Protein AF-A0A538P019-F1 (afdb_monomer)

Mean predicted aligned error: 5.12 Å

Nearest PDB structures (foldseek):
  8put-assembly1_A  TM=9.424E-01  e=1.009E-16  Saccharolobus islandicus
  6xxh-assembly1_A-2  TM=9.180E-01  e=9.898E-15  Homo sapiens
  6dft-assembly3_J  TM=9.065E-01  e=1.257E-13  Trypanosoma brucei
  6dft-assembly1_D  TM=8.894E-01  e=9.536E-14  Trypanosoma brucei
  8qzx-assembly1_A  TM=8.966E-01  e=3.098E-12  Trichomonas vaginalis

Structure (mmCIF, N/CA/C/O backbone):
data_AF-A0A538P019-F1
#
_entry.id   AF-A0A538P019-F1
#
loop_
_atom_site.group_PDB
_atom_site.id
_atom_site.type_symbol
_atom_site.label_atom_id
_atom_site.label_alt_id
_atom_site.label_comp_id
_atom_site.label_asym_id
_atom_site.label_entity_id
_atom_site.label_seq_id
_atom_site.pdbx_PDB_ins_code
_atom_site.Cartn_x
_atom_site.Cartn_y
_atom_site.Cartn_z
_atom_site.occupancy
_atom_site.B_iso_or_equiv
_atom_site.auth_seq_id
_atom_site.auth_comp_id
_atom_site.auth_asym_id
_atom_site.auth_atom_id
_atom_site.pdbx_PDB_model_num
ATOM 1 N N . MET A 1 1 ? 15.968 -35.437 -34.959 1.00 48.59 1 MET A N 1
ATOM 2 C CA . MET A 1 1 ? 15.783 -34.082 -34.392 1.00 48.59 1 MET A CA 1
ATOM 3 C C . MET A 1 1 ? 14.355 -33.642 -34.706 1.00 48.59 1 MET A C 1
ATOM 5 O O . MET A 1 1 ? 14.035 -33.508 -35.881 1.00 48.59 1 MET A O 1
ATOM 9 N N . LYS A 1 2 ? 13.457 -33.591 -33.709 1.00 44.16 2 LYS A N 1
ATOM 10 C CA . LYS A 1 2 ? 12.005 -33.403 -33.914 1.00 44.16 2 LYS A CA 1
ATOM 11 C C . LYS A 1 2 ? 11.714 -32.030 -34.549 1.00 44.16 2 LYS A C 1
ATOM 13 O O . LYS A 1 2 ? 11.625 -31.027 -33.852 1.00 44.16 2 LYS A O 1
ATOM 18 N N . ARG A 1 3 ? 11.574 -32.001 -35.879 1.00 49.88 3 ARG A N 1
ATOM 19 C CA . ARG A 1 3 ? 10.985 -30.895 -36.648 1.00 49.88 3 ARG A CA 1
ATOM 20 C C . ARG A 1 3 ? 9.479 -30.931 -36.390 1.00 49.88 3 ARG A C 1
ATOM 22 O O . ARG A 1 3 ? 8.795 -31.788 -36.931 1.00 49.88 3 ARG A O 1
ATOM 29 N N . GLY A 1 4 ? 8.989 -30.093 -35.486 1.00 56.06 4 GLY A N 1
ATOM 30 C CA . GLY A 1 4 ? 7.571 -30.095 -35.108 1.00 56.06 4 GLY A CA 1
ATOM 31 C C . GLY A 1 4 ? 7.217 -29.126 -33.987 1.00 56.06 4 GLY A C 1
ATOM 32 O O . GLY A 1 4 ? 6.060 -28.759 -33.842 1.00 56.06 4 GLY A O 1
ATOM 33 N N . VAL A 1 5 ? 8.206 -28.650 -33.231 1.00 57.41 5 VAL A N 1
ATOM 34 C CA . VAL A 1 5 ? 8.032 -27.499 -32.342 1.00 57.41 5 VAL A CA 1
ATOM 35 C C . VAL A 1 5 ? 8.495 -26.271 -33.117 1.00 57.41 5 VAL A C 1
ATOM 37 O O . VAL A 1 5 ? 9.601 -26.284 -33.655 1.00 57.41 5 VAL A O 1
ATOM 40 N N . GLY A 1 6 ? 7.653 -25.242 -33.232 1.00 74.12 6 GLY A N 1
ATOM 41 C CA . GLY A 1 6 ? 8.006 -23.968 -33.864 1.00 74.12 6 GLY A CA 1
ATOM 42 C C . GLY A 1 6 ? 9.105 -23.253 -33.078 1.00 74.12 6 GLY A C 1
ATOM 43 O O . GLY A 1 6 ? 8.820 -22.386 -32.256 1.00 74.12 6 GLY A O 1
ATOM 44 N N . LEU A 1 7 ? 10.357 -23.661 -33.289 1.00 81.00 7 LEU A N 1
ATOM 45 C CA . LEU A 1 7 ? 11.529 -23.076 -32.649 1.00 81.00 7 LEU A CA 1
ATOM 46 C C . LEU A 1 7 ? 11.677 -21.626 -33.116 1.00 81.00 7 LEU A C 1
ATOM 48 O O . LEU A 1 7 ? 11.716 -21.355 -34.316 1.00 81.00 7 LEU A O 1
ATOM 52 N N . ARG A 1 8 ? 11.758 -20.695 -32.162 1.00 83.56 8 ARG A N 1
ATOM 53 C CA . ARG A 1 8 ? 12.051 -19.285 -32.434 1.00 83.56 8 ARG A CA 1
ATOM 54 C C . ARG A 1 8 ? 13.537 -19.038 -32.222 1.00 83.56 8 ARG A C 1
ATOM 56 O O . ARG A 1 8 ? 14.087 -19.452 -31.204 1.00 83.56 8 ARG A O 1
ATOM 63 N N . ILE A 1 9 ? 14.167 -18.377 -33.187 1.00 92.06 9 ILE A N 1
ATOM 64 C CA . ILE A 1 9 ? 15.547 -17.914 -33.053 1.00 92.06 9 ILE A CA 1
ATOM 65 C C . ILE A 1 9 ? 15.589 -16.683 -32.146 1.00 92.06 9 ILE A C 1
ATOM 67 O O . ILE A 1 9 ? 14.683 -15.850 -32.194 1.00 92.06 9 ILE A O 1
ATOM 71 N N . VAL A 1 10 ? 16.638 -16.587 -31.335 1.00 93.19 10 VAL A N 1
ATOM 72 C CA . VAL A 1 10 ? 16.969 -15.368 -30.592 1.00 93.19 10 VAL A CA 1
ATOM 73 C C . VAL A 1 10 ? 17.402 -14.290 -31.582 1.00 93.19 10 VAL A C 1
ATOM 75 O O . VAL A 1 10 ? 18.103 -14.596 -32.550 1.00 93.19 10 VAL A O 1
ATOM 78 N N . LYS A 1 11 ? 16.975 -13.045 -31.353 1.00 91.75 11 LYS A N 1
ATOM 79 C CA . LYS A 1 11 ? 17.342 -11.890 -32.180 1.00 91.75 11 LYS A CA 1
ATOM 80 C C . LYS A 1 11 ? 18.029 -10.805 -31.356 1.00 91.75 11 LYS A C 1
ATOM 82 O O . LYS A 1 11 ? 17.571 -10.468 -30.268 1.00 91.75 11 LYS A O 1
ATOM 87 N N . ASP A 1 12 ? 19.077 -10.214 -31.915 1.00 90.19 12 ASP A N 1
ATOM 88 C CA . ASP A 1 12 ? 19.781 -9.098 -31.286 1.00 90.19 12 ASP A CA 1
ATOM 89 C C . ASP A 1 12 ? 18.907 -7.834 -31.245 1.00 90.19 12 ASP A C 1
ATOM 91 O O . ASP A 1 12 ? 18.177 -7.514 -32.189 1.00 90.19 12 ASP A O 1
ATOM 95 N N . ILE A 1 13 ? 18.994 -7.077 -30.146 1.00 87.19 13 ILE A N 1
ATOM 96 C CA . ILE A 1 13 ? 18.325 -5.777 -30.020 1.00 87.19 13 ILE A CA 1
ATOM 97 C C . ILE A 1 13 ? 19.272 -4.689 -30.528 1.00 87.19 13 ILE A C 1
ATOM 99 O O . ILE A 1 13 ? 20.287 -4.392 -29.902 1.00 87.19 13 ILE A O 1
ATOM 103 N N . HIS A 1 14 ? 18.911 -4.043 -31.635 1.00 82.88 14 HIS A N 1
ATOM 104 C CA . HIS A 1 14 ? 19.648 -2.891 -32.157 1.00 82.88 14 HIS A CA 1
ATOM 105 C C . HIS A 1 14 ? 19.047 -1.566 -31.674 1.00 82.88 14 HIS A C 1
ATOM 107 O O . HIS A 1 14 ? 17.820 -1.405 -31.609 1.00 82.88 14 HIS A O 1
ATOM 113 N N . ALA A 1 15 ? 19.921 -0.602 -31.369 1.00 72.44 15 ALA A N 1
ATOM 114 C CA . ALA A 1 15 ? 19.530 0.752 -30.998 1.00 72.44 15 ALA A CA 1
ATOM 115 C C . ALA A 1 15 ? 18.684 1.390 -32.111 1.00 72.44 15 ALA A C 1
ATOM 117 O O . ALA A 1 15 ? 19.057 1.375 -33.284 1.00 72.44 15 ALA A O 1
ATOM 118 N N . VAL A 1 16 ? 17.540 1.961 -31.741 1.00 69.62 16 VAL A N 1
ATOM 119 C CA . VAL A 1 16 ? 16.664 2.700 -32.657 1.00 69.62 16 VAL A CA 1
ATOM 120 C C . VAL A 1 16 ? 16.460 4.114 -32.154 1.00 69.62 16 VAL A C 1
ATOM 122 O O . VAL A 1 16 ? 16.482 4.357 -30.948 1.00 69.62 16 VAL A O 1
ATOM 125 N N . ARG A 1 17 ? 16.262 5.056 -33.083 1.00 65.88 17 ARG A N 1
ATOM 126 C CA . ARG A 1 17 ? 15.875 6.423 -32.727 1.00 65.88 17 ARG A CA 1
ATOM 127 C C . ARG A 1 17 ? 14.561 6.356 -31.947 1.00 65.88 17 ARG A C 1
ATOM 129 O O . ARG A 1 17 ? 13.577 5.811 -32.438 1.00 65.88 17 ARG A O 1
ATOM 136 N N . SER A 1 18 ? 14.617 6.836 -30.707 1.00 60.75 18 SER A N 1
ATOM 137 C CA . SER A 1 18 ? 13.531 6.789 -29.732 1.00 60.75 18 SER A CA 1
ATOM 138 C C . SER A 1 18 ? 12.265 7.415 -30.301 1.00 60.75 18 SER A C 1
ATOM 140 O O . SER A 1 18 ? 12.268 8.602 -30.623 1.00 60.75 18 SER A O 1
ATOM 142 N N . VAL A 1 19 ? 11.194 6.625 -30.384 1.00 55.59 19 VAL A N 1
ATOM 143 C CA . VAL A 1 19 ? 9.843 7.192 -30.424 1.00 55.59 19 VAL A CA 1
ATOM 144 C C . VAL A 1 19 ? 8.832 6.373 -29.632 1.00 55.59 19 VAL A C 1
ATOM 146 O O . VAL A 1 19 ? 7.998 6.993 -28.992 1.00 55.59 19 VAL A O 1
ATOM 149 N N . GLU A 1 20 ? 8.923 5.036 -29.537 1.00 57.72 20 GLU A N 1
ATOM 150 C CA . GLU A 1 20 ? 7.926 4.276 -28.756 1.00 57.72 20 GLU A CA 1
ATOM 151 C C . GLU A 1 20 ? 8.486 3.056 -28.007 1.00 57.72 20 GLU A C 1
ATOM 153 O O . GLU A 1 20 ? 9.002 2.104 -28.596 1.00 57.72 20 GLU A O 1
ATOM 158 N N . VAL A 1 21 ? 8.308 3.078 -26.679 1.00 59.75 21 VAL A N 1
ATOM 159 C CA . VAL A 1 21 ? 8.619 2.004 -25.711 1.00 59.75 21 VAL A CA 1
ATOM 160 C C . VAL A 1 21 ? 7.847 0.710 -26.010 1.00 59.75 21 VAL A C 1
ATOM 162 O O . VAL A 1 21 ? 8.293 -0.371 -25.641 1.00 59.75 21 VAL A O 1
ATOM 165 N N . VAL A 1 22 ? 6.722 0.781 -26.727 1.00 60.91 22 VAL A N 1
ATOM 166 C CA . VAL A 1 22 ? 5.877 -0.387 -27.041 1.00 60.91 22 VAL A CA 1
ATOM 167 C C . VAL A 1 22 ? 6.641 -1.433 -27.863 1.00 60.91 22 VAL A C 1
ATOM 169 O O . VAL A 1 22 ? 6.540 -2.627 -27.592 1.00 60.91 22 VAL A O 1
ATOM 172 N N . ASN A 1 23 ? 7.519 -0.991 -28.769 1.00 73.88 23 ASN A N 1
ATOM 173 C CA . ASN A 1 23 ? 8.371 -1.890 -29.550 1.00 73.88 23 ASN A CA 1
ATOM 174 C C . ASN A 1 23 ? 9.461 -2.577 -28.710 1.00 73.88 23 ASN A C 1
ATOM 176 O O . ASN A 1 23 ? 10.070 -3.543 -29.172 1.00 73.88 23 ASN A O 1
ATOM 180 N N . LEU A 1 24 ? 9.744 -2.092 -27.495 1.00 84.44 24 LEU A N 1
ATOM 181 C CA . LEU A 1 24 ? 10.788 -2.654 -26.644 1.00 84.44 24 LEU A CA 1
ATOM 182 C C . LEU A 1 24 ? 10.373 -4.009 -26.069 1.00 84.44 24 LEU A C 1
ATOM 184 O O . LEU A 1 24 ? 11.180 -4.929 -26.104 1.00 84.44 24 LEU A O 1
ATOM 188 N N . LEU A 1 25 ? 9.132 -4.170 -25.600 1.00 86.75 25 LEU A N 1
ATOM 189 C CA . LEU A 1 25 ? 8.674 -5.445 -25.031 1.00 86.75 25 LEU A CA 1
ATOM 190 C C . LEU A 1 25 ? 8.664 -6.559 -26.081 1.00 86.75 25 LEU A C 1
ATOM 192 O O . LEU A 1 25 ? 9.093 -7.676 -25.798 1.00 86.75 25 LEU A O 1
ATOM 196 N N . ASP A 1 26 ? 8.242 -6.266 -27.309 1.00 87.38 26 ASP A N 1
ATOM 197 C CA . ASP A 1 26 ? 8.289 -7.248 -28.395 1.00 87.38 26 ASP A CA 1
ATOM 198 C C . ASP A 1 26 ? 9.728 -7.646 -28.728 1.00 87.38 26 ASP A C 1
ATOM 200 O O . ASP A 1 26 ? 10.036 -8.832 -28.833 1.00 87.38 26 ASP A O 1
ATOM 204 N N . ARG A 1 27 ? 10.646 -6.678 -28.773 1.00 87.88 27 ARG A N 1
ATOM 205 C CA . ARG A 1 27 ? 12.078 -6.952 -28.952 1.00 87.88 27 ARG A CA 1
ATOM 206 C C . ARG A 1 27 ? 12.676 -7.736 -27.789 1.00 87.88 27 ARG A C 1
ATOM 208 O O . ARG A 1 27 ? 13.472 -8.632 -28.025 1.00 87.88 27 ARG A O 1
ATOM 215 N N . MET A 1 28 ? 12.278 -7.449 -26.551 1.00 90.50 28 MET A N 1
ATOM 216 C CA . MET A 1 28 ? 12.702 -8.202 -25.366 1.00 90.50 28 MET A CA 1
ATOM 217 C C . MET A 1 28 ? 12.193 -9.650 -25.400 1.00 90.50 28 MET A C 1
ATOM 219 O O . MET A 1 28 ? 12.892 -10.554 -24.949 1.00 90.50 28 MET A O 1
ATOM 223 N N . TYR A 1 29 ? 11.014 -9.896 -25.983 1.00 91.12 29 TYR A N 1
ATOM 224 C CA . TYR A 1 29 ? 10.524 -11.253 -26.231 1.00 91.12 29 TYR A CA 1
ATOM 225 C C . TYR A 1 29 ? 11.367 -11.981 -27.282 1.00 91.12 29 TYR A C 1
ATOM 227 O O . TYR A 1 29 ? 11.752 -13.131 -27.074 1.00 91.12 29 TYR A O 1
ATOM 235 N N . GLU A 1 30 ? 11.654 -11.319 -28.408 1.00 91.12 30 GLU A N 1
ATOM 236 C CA . GLU A 1 30 ? 12.459 -11.884 -29.501 1.00 91.12 30 GLU A CA 1
ATOM 237 C C . GLU A 1 30 ? 13.930 -12.100 -29.120 1.00 91.12 30 GLU A C 1
ATOM 239 O O . GLU A 1 30 ? 14.547 -13.059 -29.584 1.00 91.12 30 GLU A O 1
ATOM 244 N N . ALA A 1 31 ? 14.475 -11.258 -28.241 1.00 91.25 31 ALA A N 1
ATOM 245 C CA . ALA A 1 31 ? 15.807 -11.426 -27.665 1.00 91.25 31 ALA A CA 1
ATOM 246 C C . ALA A 1 31 ? 15.907 -12.658 -26.759 1.00 91.25 31 ALA A C 1
ATOM 248 O O . ALA A 1 31 ? 16.985 -13.219 -26.580 1.00 91.25 31 ALA A O 1
ATOM 249 N N . GLY A 1 32 ? 14.778 -13.120 -26.216 1.00 89.38 32 GLY A N 1
ATOM 250 C CA . GLY A 1 32 ? 14.746 -14.265 -25.319 1.00 89.38 32 GLY A CA 1
ATOM 251 C C . GLY A 1 32 ? 15.545 -14.045 -24.026 1.00 89.38 32 GLY A C 1
ATOM 252 O O . GLY A 1 32 ? 16.080 -12.974 -23.760 1.00 89.38 32 GLY A O 1
ATOM 253 N N . GLY A 1 33 ? 15.604 -15.096 -23.204 1.00 86.44 33 GLY A N 1
ATOM 254 C CA . GLY A 1 33 ? 16.442 -15.148 -22.002 1.00 86.44 33 GLY A CA 1
ATOM 255 C C . GLY A 1 33 ? 15.973 -14.296 -20.810 1.00 86.44 33 GLY A C 1
ATOM 256 O O . GLY A 1 33 ? 15.563 -13.144 -20.943 1.00 86.44 33 GLY A O 1
ATOM 257 N N . PHE A 1 34 ? 16.094 -14.881 -19.614 1.00 90.88 34 PHE A N 1
ATOM 258 C CA . PHE A 1 34 ? 16.029 -14.214 -18.305 1.00 90.88 34 PHE A CA 1
ATOM 259 C C . PHE A 1 34 ? 14.903 -13.166 -18.170 1.00 90.88 34 PHE A C 1
ATOM 261 O O . PHE A 1 34 ? 13.761 -13.412 -18.547 1.00 90.88 34 PHE A O 1
ATOM 268 N N . MET A 1 35 ? 15.216 -11.997 -17.606 1.00 93.25 35 MET A N 1
ATOM 269 C CA . MET A 1 35 ? 14.235 -10.964 -17.273 1.00 93.25 35 MET A CA 1
ATOM 270 C C . MET A 1 35 ? 13.661 -10.245 -18.492 1.00 93.25 35 MET A C 1
ATOM 272 O O . MET A 1 35 ? 12.542 -9.744 -18.411 1.00 93.25 35 MET A O 1
ATOM 276 N N . ALA A 1 36 ? 14.390 -10.198 -19.613 1.00 90.75 36 ALA A N 1
ATOM 277 C CA . ALA A 1 36 ? 13.920 -9.501 -20.803 1.00 90.75 36 ALA A CA 1
ATOM 278 C C . ALA A 1 36 ? 12.658 -10.173 -21.353 1.00 90.75 36 ALA A C 1
ATOM 280 O O . ALA A 1 36 ? 11.593 -9.556 -21.453 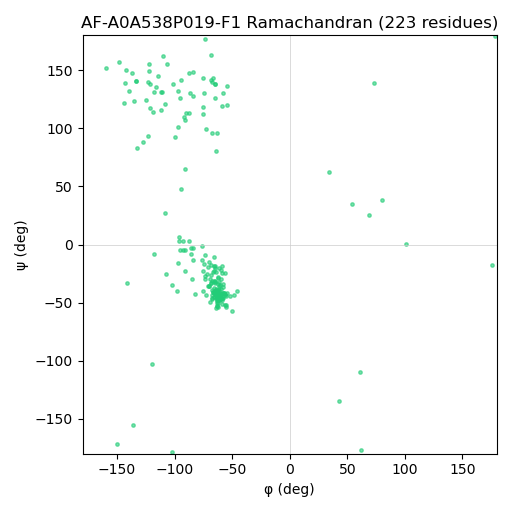1.00 90.75 36 ALA A O 1
ATOM 281 N N . LYS A 1 37 ? 12.761 -11.478 -21.602 1.00 91.50 37 LYS A N 1
ATOM 282 C CA . LYS A 1 37 ? 11.629 -12.283 -22.043 1.00 91.50 37 LYS A CA 1
ATOM 283 C C . LYS A 1 37 ? 10.503 -12.294 -21.005 1.00 91.50 37 LYS A C 1
ATOM 285 O O . LYS A 1 37 ? 9.357 -12.045 -21.377 1.00 91.50 37 LYS A O 1
ATOM 290 N N . SER A 1 38 ? 10.828 -12.504 -19.725 1.00 94.25 38 SER A N 1
ATOM 291 C CA . SER A 1 38 ? 9.826 -12.549 -18.652 1.00 94.25 38 SER A CA 1
ATOM 292 C C . SER A 1 38 ? 9.010 -11.259 -18.553 1.00 94.25 38 SER A C 1
ATOM 294 O O . SER A 1 38 ? 7.793 -11.325 -18.411 1.00 94.25 38 SER A O 1
ATOM 296 N N . LEU A 1 39 ? 9.637 -10.082 -18.677 1.00 92.38 39 LEU A N 1
ATOM 297 C CA . LEU A 1 39 ? 8.917 -8.806 -18.620 1.00 92.38 39 LEU A CA 1
ATOM 298 C C . LEU A 1 39 ? 7.909 -8.666 -19.770 1.00 92.38 39 LEU A C 1
ATOM 300 O O . LEU A 1 39 ? 6.783 -8.216 -19.560 1.00 92.38 39 LEU A O 1
ATOM 304 N N . SER A 1 40 ? 8.296 -9.086 -20.976 1.00 91.75 40 SER A N 1
ATOM 305 C CA . SER A 1 40 ? 7.398 -9.077 -22.133 1.00 91.75 40 SER A CA 1
ATOM 306 C C . SER A 1 40 ? 6.238 -10.062 -21.987 1.00 91.75 40 SER A C 1
ATOM 308 O O . SER A 1 40 ? 5.092 -9.736 -22.302 1.00 91.75 40 SER A O 1
ATOM 310 N N . GLU A 1 41 ? 6.509 -11.259 -21.465 1.00 93.31 41 GLU A N 1
ATOM 311 C CA . GLU A 1 41 ? 5.476 -12.259 -21.188 1.00 93.31 41 GLU A CA 1
ATOM 312 C C . GLU A 1 41 ? 4.476 -11.761 -20.140 1.00 93.31 41 GLU A C 1
ATOM 314 O O . GLU A 1 41 ? 3.270 -11.836 -20.376 1.00 93.31 41 GLU A O 1
ATOM 319 N N . VAL A 1 42 ? 4.954 -11.166 -19.042 1.00 93.50 42 VAL A N 1
ATOM 320 C CA . VAL A 1 42 ? 4.094 -10.567 -18.010 1.00 93.50 42 VAL A CA 1
ATOM 321 C C . VAL A 1 42 ? 3.212 -9.467 -18.598 1.00 93.50 42 VAL A C 1
ATOM 323 O O . VAL A 1 42 ? 2.007 -9.474 -18.363 1.00 93.50 42 VAL A O 1
ATOM 326 N N . ALA A 1 43 ? 3.762 -8.561 -19.411 1.00 91.69 43 ALA A N 1
ATOM 327 C CA . ALA A 1 43 ? 2.968 -7.506 -20.039 1.00 91.69 43 ALA A CA 1
ATOM 328 C C . ALA A 1 43 ? 1.838 -8.074 -20.918 1.00 91.69 43 ALA A C 1
ATOM 330 O O . ALA A 1 43 ? 0.703 -7.600 -20.861 1.00 91.69 43 ALA A O 1
ATOM 331 N N . ARG A 1 44 ? 2.119 -9.132 -21.691 1.00 92.19 44 ARG A N 1
ATOM 332 C CA . ARG A 1 44 ? 1.114 -9.820 -22.518 1.00 92.19 44 ARG A CA 1
ATOM 333 C C . ARG A 1 44 ? 0.038 -10.500 -21.670 1.00 92.19 44 ARG A C 1
ATOM 335 O O . ARG A 1 44 ? -1.136 -10.408 -22.019 1.00 92.19 44 ARG A O 1
ATOM 342 N N . ILE A 1 45 ? 0.423 -11.140 -20.564 1.00 95.19 45 ILE A N 1
ATOM 343 C CA . ILE A 1 45 ? -0.513 -11.765 -19.617 1.00 95.19 45 ILE A CA 1
ATOM 344 C C . ILE A 1 45 ? -1.422 -10.705 -18.989 1.00 95.19 45 ILE A C 1
ATOM 346 O O . ILE A 1 45 ? -2.638 -10.861 -19.026 1.00 95.19 45 ILE A O 1
ATOM 350 N N . VAL A 1 46 ? -0.865 -9.595 -18.499 1.00 93.25 46 VAL A N 1
ATOM 351 C CA . VAL A 1 46 ? -1.642 -8.503 -17.889 1.00 93.25 46 VAL A CA 1
ATOM 352 C C . VAL A 1 46 ? -2.624 -7.887 -18.891 1.00 93.25 46 VAL A C 1
ATOM 354 O O . VAL A 1 46 ? -3.771 -7.623 -18.536 1.00 93.25 46 VAL A O 1
ATOM 357 N N . VAL A 1 47 ? -2.222 -7.701 -20.155 1.00 92.88 47 VAL A N 1
ATOM 358 C CA . VAL A 1 47 ? -3.125 -7.219 -21.220 1.00 92.88 47 VAL A CA 1
ATOM 359 C C . VAL A 1 47 ? -4.229 -8.231 -21.540 1.00 92.88 47 VAL A C 1
ATOM 361 O O . VAL A 1 47 ? -5.355 -7.834 -21.829 1.00 92.88 47 VAL A O 1
ATOM 364 N N . ALA A 1 48 ? -3.932 -9.531 -21.515 1.00 95.50 48 ALA A N 1
ATOM 365 C CA . ALA A 1 48 ? -4.950 -10.559 -21.711 1.00 95.50 48 ALA A CA 1
ATOM 366 C C . ALA A 1 48 ? -5.948 -10.586 -20.540 1.00 95.50 48 ALA A C 1
ATOM 368 O O . ALA A 1 48 ? -7.153 -10.557 -20.778 1.00 95.50 48 ALA A O 1
ATOM 369 N N . MET A 1 49 ? -5.454 -10.553 -19.297 1.00 96.62 49 MET A N 1
ATOM 370 C CA . MET A 1 49 ? -6.277 -10.496 -18.082 1.00 96.62 49 MET A CA 1
ATOM 371 C C . MET A 1 49 ? -7.169 -9.252 -18.053 1.00 96.62 49 MET A C 1
ATOM 373 O O . MET A 1 49 ? -8.345 -9.353 -17.731 1.00 96.62 49 MET A O 1
ATOM 377 N N . SER A 1 50 ? -6.650 -8.080 -18.438 1.00 93.06 50 SER A N 1
ATOM 378 C CA . SER A 1 50 ? -7.431 -6.834 -18.424 1.00 93.06 50 SER A CA 1
ATOM 379 C C . SER A 1 50 ? -8.555 -6.787 -19.463 1.00 93.06 50 SER A C 1
ATOM 381 O O . SER A 1 50 ? -9.463 -5.967 -19.339 1.00 93.06 50 SER A O 1
ATOM 383 N N . ARG A 1 51 ? -8.508 -7.656 -20.481 1.00 93.94 51 ARG A N 1
ATOM 384 C CA . ARG A 1 51 ? -9.530 -7.771 -21.532 1.00 93.94 51 ARG A CA 1
ATOM 385 C C . ARG A 1 51 ? -10.554 -8.879 -21.276 1.00 93.94 51 ARG A C 1
ATOM 387 O O . ARG A 1 51 ? -11.590 -8.874 -21.936 1.00 93.94 51 ARG A O 1
ATOM 394 N N . ASP A 1 52 ? -10.285 -9.821 -20.371 1.00 95.94 52 ASP A N 1
ATOM 395 C CA . ASP A 1 52 ? -11.239 -10.877 -20.014 1.00 95.94 52 ASP A CA 1
ATOM 396 C C . ASP A 1 52 ? -12.097 -10.424 -18.828 1.00 95.94 52 ASP A C 1
ATOM 398 O O . ASP A 1 52 ? -11.640 -10.389 -17.688 1.00 95.94 52 ASP A O 1
ATOM 402 N N . SER A 1 53 ? -13.366 -10.099 -19.085 1.00 93.19 53 SER A N 1
ATOM 403 C CA . SER A 1 53 ? -14.319 -9.681 -18.048 1.00 93.19 53 SER A CA 1
ATOM 404 C C . SER A 1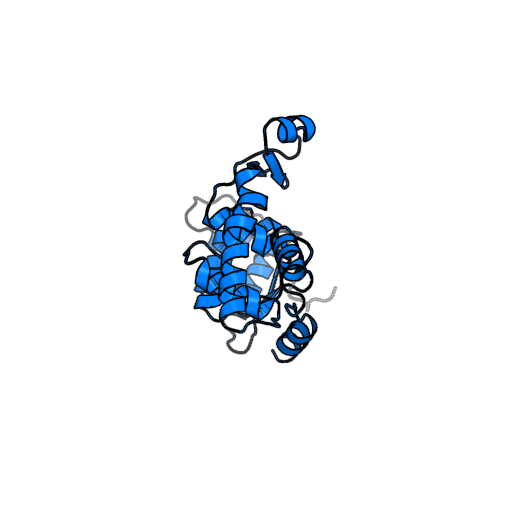 53 ? -14.671 -10.780 -17.042 1.00 93.19 53 SER A C 1
ATOM 406 O O . SER A 1 53 ? -15.296 -10.488 -16.028 1.00 93.19 53 SER A O 1
ATOM 408 N N . ARG A 1 54 ? -14.288 -12.036 -17.304 1.00 96.00 54 ARG A N 1
ATOM 409 C CA . ARG A 1 54 ? -14.459 -13.163 -16.374 1.00 96.00 54 ARG A CA 1
ATOM 410 C C . ARG A 1 54 ? -13.242 -13.359 -15.468 1.00 96.00 54 ARG A C 1
ATOM 412 O O . ARG A 1 54 ? -13.251 -14.258 -14.634 1.00 96.00 54 ARG A O 1
ATOM 419 N N . CYS A 1 55 ? -12.172 -12.590 -15.674 1.00 96.69 55 CYS A N 1
ATOM 420 C CA . CYS A 1 55 ? -10.947 -12.693 -14.898 1.00 96.69 55 CYS A CA 1
ATOM 421 C C . CYS A 1 55 ? -10.987 -11.729 -13.707 1.00 96.69 55 CYS A C 1
ATOM 423 O O . CYS A 1 55 ? -10.850 -10.519 -13.886 1.00 96.69 55 CYS A O 1
ATOM 425 N N . THR A 1 56 ? -11.108 -12.280 -12.497 1.00 97.06 56 THR A N 1
ATOM 426 C CA . THR A 1 56 ? -10.916 -11.529 -11.249 1.00 97.06 56 THR A CA 1
ATOM 427 C C . THR A 1 56 ? -9.422 -11.283 -11.012 1.00 97.06 56 THR A C 1
ATOM 429 O O . THR A 1 56 ? -8.634 -12.223 -10.879 1.00 97.06 56 THR A O 1
ATOM 432 N N . LYS A 1 57 ? -9.004 -10.016 -10.970 1.00 97.56 57 LYS A N 1
ATOM 433 C CA . LYS A 1 57 ? -7.599 -9.588 -10.870 1.00 97.56 57 LYS A CA 1
ATOM 434 C C . LYS A 1 57 ? -7.229 -9.287 -9.417 1.00 97.56 57 LYS A C 1
ATOM 436 O O . LYS A 1 57 ? -7.510 -8.202 -8.904 1.00 97.56 57 LYS A O 1
ATOM 441 N N . PHE A 1 58 ? -6.540 -10.233 -8.785 1.00 98.12 58 PHE A N 1
ATOM 442 C CA . PHE A 1 58 ? -5.936 -10.056 -7.465 1.00 98.12 58 PHE A CA 1
ATOM 443 C C . PHE A 1 58 ? -4.566 -9.385 -7.584 1.00 98.12 58 PHE A C 1
ATOM 445 O O . PHE A 1 58 ? -3.688 -9.864 -8.304 1.00 98.12 58 PHE A O 1
ATOM 452 N N . LEU A 1 59 ? -4.361 -8.304 -6.835 1.00 98.19 59 LEU A N 1
ATOM 453 C CA . LEU A 1 59 ? -3.074 -7.635 -6.692 1.00 98.19 59 LEU A CA 1
ATOM 454 C C . LEU A 1 59 ? -2.547 -7.820 -5.264 1.00 98.19 59 LEU A C 1
ATOM 456 O O . LEU A 1 59 ? -3.130 -7.319 -4.306 1.00 98.19 59 LEU A O 1
ATOM 460 N N . SER A 1 60 ? -1.418 -8.520 -5.131 1.00 98.25 60 SER A N 1
ATOM 461 C CA . SER A 1 60 ? -0.748 -8.757 -3.850 1.00 98.25 60 SER A CA 1
ATOM 462 C C . SER A 1 60 ? 0.650 -8.151 -3.833 1.00 98.25 60 SER A C 1
ATOM 464 O O . SER A 1 60 ? 1.418 -8.332 -4.780 1.00 98.25 60 SER A O 1
ATOM 466 N N . PHE A 1 61 ? 0.976 -7.406 -2.776 1.00 98.50 61 PHE A N 1
ATOM 467 C CA . PHE A 1 61 ? 2.281 -6.761 -2.612 1.00 98.50 61 PHE A CA 1
ATOM 468 C C . PHE A 1 61 ? 2.562 -6.409 -1.135 1.00 98.50 61 PHE A C 1
ATOM 470 O O . PHE A 1 61 ? 1.625 -6.155 -0.372 1.00 98.50 61 PHE A O 1
ATOM 477 N N . PRO A 1 62 ? 3.843 -6.368 -0.712 1.00 98.19 62 PRO A N 1
ATOM 478 C CA . PRO A 1 62 ? 4.228 -5.903 0.625 1.00 98.19 62 PRO A CA 1
ATOM 479 C C . PRO A 1 62 ? 4.103 -4.375 0.747 1.00 98.19 62 PRO A C 1
ATOM 481 O O . PRO A 1 62 ? 3.871 -3.692 -0.235 1.00 98.19 62 PRO A O 1
ATOM 484 N N . ALA A 1 63 ? 4.352 -3.805 1.923 1.00 97.81 63 ALA A N 1
ATOM 485 C CA . ALA A 1 63 ? 4.250 -2.360 2.168 1.00 97.81 63 ALA A CA 1
ATOM 486 C C . ALA A 1 63 ? 5.183 -1.458 1.326 1.00 97.81 63 ALA A C 1
ATOM 488 O O . ALA A 1 63 ? 4.822 -0.335 0.966 1.00 97.81 63 ALA A O 1
ATOM 489 N N . ALA A 1 64 ? 6.398 -1.925 1.014 1.00 97.56 64 ALA A N 1
ATOM 490 C CA . ALA A 1 64 ? 7.474 -1.075 0.490 1.00 97.56 64 ALA A CA 1
ATOM 491 C C . ALA A 1 64 ? 7.130 -0.289 -0.801 1.00 97.56 64 ALA A C 1
ATOM 493 O O . ALA A 1 64 ? 7.422 0.907 -0.843 1.00 97.56 64 ALA A O 1
ATOM 494 N N . PRO A 1 65 ? 6.471 -0.865 -1.831 1.00 98.00 65 PRO A N 1
ATOM 495 C CA . PRO A 1 65 ? 5.958 -0.120 -2.982 1.00 98.00 65 PRO A CA 1
ATOM 496 C C . PRO A 1 65 ? 5.205 1.171 -2.644 1.00 98.00 65 PRO A C 1
ATOM 498 O O . PRO A 1 65 ? 5.404 2.184 -3.318 1.00 98.00 65 PRO A O 1
ATOM 501 N N . VAL A 1 66 ? 4.393 1.165 -1.585 1.00 98.38 66 VAL A N 1
ATOM 502 C CA . VAL A 1 66 ? 3.543 2.299 -1.188 1.00 98.38 66 VAL A CA 1
ATOM 503 C C . VAL A 1 66 ? 4.367 3.427 -0.573 1.00 98.38 66 VAL A C 1
ATOM 505 O O . VAL A 1 66 ? 4.022 4.599 -0.724 1.00 98.38 66 VAL A O 1
ATOM 508 N N . ALA A 1 67 ? 5.512 3.113 0.032 1.00 97.50 67 ALA A N 1
ATOM 509 C CA . ALA A 1 67 ? 6.463 4.123 0.485 1.00 97.50 67 ALA A CA 1
ATOM 510 C C . ALA A 1 67 ? 7.194 4.829 -0.675 1.00 97.50 67 ALA A C 1
ATOM 512 O O . ALA A 1 67 ? 7.718 5.925 -0.493 1.00 97.50 67 ALA A O 1
ATOM 513 N N . THR A 1 68 ? 7.212 4.231 -1.871 1.00 97.69 68 THR A N 1
ATOM 514 C CA . THR A 1 68 ? 7.932 4.738 -3.053 1.00 97.69 68 THR A CA 1
ATOM 515 C C . THR A 1 68 ? 7.006 5.432 -4.062 1.00 97.69 68 THR A C 1
ATOM 517 O O . THR A 1 68 ? 5.786 5.503 -3.893 1.00 97.69 68 THR A O 1
ATOM 520 N N . GLY A 1 69 ? 7.566 5.899 -5.183 1.00 97.00 69 GLY A N 1
ATOM 521 C CA . GLY A 1 69 ? 6.786 6.383 -6.328 1.00 97.00 69 GLY A CA 1
ATOM 522 C C . GLY A 1 69 ? 5.830 5.342 -6.931 1.00 97.00 69 GLY A C 1
ATOM 523 O O . GLY A 1 69 ? 4.864 5.726 -7.587 1.00 97.00 69 GLY A O 1
ATOM 524 N N . LEU A 1 70 ? 6.025 4.043 -6.661 1.00 97.94 70 LEU A N 1
ATOM 525 C CA . LEU A 1 70 ? 5.151 2.985 -7.176 1.00 97.94 70 LEU A CA 1
ATOM 526 C C . LEU A 1 70 ? 3.716 3.074 -6.629 1.00 97.94 70 LEU A C 1
ATOM 528 O O . LEU A 1 70 ? 2.798 2.598 -7.290 1.00 97.94 70 LEU A O 1
ATOM 532 N N . ARG A 1 71 ? 3.494 3.771 -5.501 1.00 98.25 71 ARG A N 1
ATOM 533 C CA . ARG A 1 71 ? 2.151 4.130 -5.001 1.00 98.25 71 ARG A CA 1
ATOM 534 C C . ARG A 1 71 ? 1.259 4.734 -6.088 1.00 98.25 71 ARG A C 1
ATOM 536 O O . ARG A 1 71 ? 0.110 4.331 -6.204 1.00 98.25 71 ARG A O 1
ATOM 543 N N . GLY A 1 72 ? 1.794 5.644 -6.908 1.00 98.31 72 GLY A N 1
ATOM 544 C CA . GLY A 1 72 ? 1.032 6.277 -7.989 1.00 98.31 72 GLY A CA 1
ATOM 545 C C . GLY A 1 72 ? 0.592 5.276 -9.059 1.00 98.31 72 GLY A C 1
ATOM 546 O O . GLY A 1 72 ? -0.541 5.325 -9.524 1.00 98.31 72 GLY A O 1
ATOM 547 N N . VAL A 1 73 ? 1.448 4.302 -9.384 1.00 97.94 73 VAL A N 1
ATOM 548 C CA . VAL A 1 73 ? 1.099 3.212 -10.309 1.00 97.94 73 VAL A CA 1
ATOM 549 C C . VAL A 1 73 ? -0.019 2.346 -9.726 1.00 97.94 73 VAL A C 1
ATOM 551 O O . VAL A 1 73 ? -0.973 2.041 -10.433 1.00 97.94 73 VAL A O 1
ATOM 554 N N . LEU A 1 74 ? 0.051 1.997 -8.435 1.00 98.56 74 LEU A N 1
ATOM 555 C CA . LEU A 1 74 ? -0.993 1.214 -7.759 1.00 98.56 74 LEU A CA 1
ATOM 556 C C . LEU A 1 74 ? -2.345 1.947 -7.771 1.00 98.56 74 LEU A C 1
ATOM 558 O O . LEU A 1 74 ? -3.368 1.353 -8.110 1.00 98.56 74 LEU A O 1
ATOM 562 N N . VAL A 1 75 ? -2.340 3.249 -7.471 1.00 98.50 75 VAL A N 1
ATOM 563 C CA . VAL A 1 75 ? -3.528 4.115 -7.541 1.00 98.50 75 VAL A CA 1
ATOM 564 C C . VAL A 1 75 ? -4.104 4.151 -8.957 1.00 98.50 75 VAL A C 1
ATOM 566 O O . VAL A 1 75 ? -5.311 3.985 -9.141 1.00 98.50 75 VAL A O 1
ATOM 569 N N . GLU A 1 76 ? -3.265 4.325 -9.982 1.00 98.12 76 GLU A N 1
ATOM 570 C CA . GLU A 1 76 ? -3.727 4.302 -11.371 1.00 98.12 76 GLU A CA 1
ATOM 571 C C . GLU A 1 76 ? -4.315 2.950 -11.777 1.00 98.12 76 GLU A C 1
ATOM 573 O O . GLU A 1 76 ? -5.324 2.918 -12.482 1.00 98.12 76 GLU A O 1
ATOM 578 N N . MET A 1 77 ? -3.706 1.842 -11.347 1.00 97.56 77 MET A N 1
ATOM 579 C CA . MET A 1 77 ? -4.205 0.499 -11.639 1.00 97.56 77 MET A CA 1
ATOM 580 C C . MET A 1 77 ? -5.621 0.304 -11.091 1.00 97.56 77 MET A C 1
ATOM 582 O O . MET A 1 77 ? -6.493 -0.165 -11.823 1.00 97.56 77 MET A O 1
ATOM 586 N N . VAL A 1 78 ? -5.872 0.735 -9.852 1.00 98.25 78 VAL A N 1
ATOM 587 C CA . VAL A 1 78 ? -7.216 0.729 -9.254 1.00 98.25 78 VAL A CA 1
ATOM 588 C C . VAL A 1 78 ? -8.164 1.638 -10.038 1.00 98.25 78 VAL A C 1
ATOM 590 O O . VAL A 1 78 ? -9.232 1.208 -10.471 1.00 98.25 78 VAL A O 1
ATOM 593 N N . ASN A 1 79 ? -7.761 2.882 -10.309 1.00 97.69 79 ASN A N 1
ATOM 594 C CA . ASN A 1 79 ? -8.608 3.854 -11.003 1.00 97.69 79 ASN A CA 1
ATOM 595 C C . ASN A 1 79 ? -9.006 3.420 -12.424 1.00 97.69 79 ASN A C 1
ATOM 597 O O . ASN A 1 79 ? -10.108 3.748 -12.873 1.00 97.69 79 ASN A O 1
ATOM 601 N N . LYS A 1 80 ? -8.128 2.677 -13.109 1.00 96.19 80 LYS A N 1
ATOM 602 C CA . LYS A 1 80 ? -8.328 2.134 -14.463 1.00 96.19 80 LYS A CA 1
ATOM 603 C C . LYS A 1 80 ? -9.019 0.760 -14.477 1.00 96.19 80 LYS A C 1
ATOM 605 O O . LYS A 1 80 ? -9.178 0.195 -15.555 1.00 96.19 80 LYS A O 1
ATOM 610 N N . GLY A 1 81 ? -9.426 0.214 -13.325 1.00 95.69 81 GLY A N 1
ATOM 611 C CA . GLY A 1 81 ? -10.107 -1.088 -13.243 1.00 95.69 81 GLY A CA 1
ATOM 612 C C . GLY A 1 81 ? -9.206 -2.284 -13.579 1.00 95.69 81 GLY A C 1
ATOM 613 O O . GLY A 1 81 ? -9.677 -3.332 -14.027 1.00 95.69 81 GLY A O 1
ATOM 614 N N . LEU A 1 82 ? -7.891 -2.133 -13.399 1.00 96.56 82 LEU A N 1
ATOM 615 C CA . LEU A 1 82 ? -6.906 -3.196 -13.630 1.00 96.56 82 LEU A CA 1
ATOM 616 C C . LEU A 1 82 ? -6.750 -4.131 -12.422 1.00 96.56 82 LEU A C 1
ATOM 618 O O . LEU A 1 82 ? -5.987 -5.091 -12.493 1.00 96.56 82 LEU A O 1
ATOM 622 N N . VAL A 1 83 ? -7.453 -3.849 -11.326 1.00 97.62 83 VAL A N 1
ATOM 623 C CA . VAL A 1 83 ? -7.418 -4.592 -10.065 1.00 97.62 83 VAL A CA 1
ATOM 624 C C . VAL A 1 83 ? -8.841 -4.689 -9.544 1.00 97.62 83 VAL A C 1
ATOM 626 O O . VAL A 1 83 ? -9.523 -3.667 -9.484 1.00 97.62 83 VAL A O 1
ATOM 629 N N . ASP A 1 84 ? -9.254 -5.890 -9.149 1.00 98.25 84 ASP A N 1
ATOM 630 C CA . ASP A 1 84 ? -10.562 -6.115 -8.527 1.00 98.25 84 ASP A CA 1
ATOM 631 C C . ASP A 1 84 ? -10.430 -6.402 -7.027 1.00 98.25 84 ASP A C 1
ATOM 633 O O . ASP A 1 84 ? -11.356 -6.122 -6.279 1.00 98.25 84 ASP A O 1
ATOM 637 N N . VAL A 1 85 ? -9.282 -6.923 -6.570 1.00 98.62 85 VAL A N 1
ATOM 638 C CA . VAL A 1 85 ? -9.026 -7.263 -5.158 1.00 98.62 85 VAL A CA 1
ATOM 639 C C . VAL A 1 85 ? -7.577 -6.948 -4.795 1.00 98.62 85 VAL A C 1
ATOM 641 O O . VAL A 1 85 ? -6.668 -7.244 -5.574 1.00 98.62 85 VAL A O 1
ATOM 644 N N . ILE A 1 86 ? -7.337 -6.391 -3.606 1.00 98.81 86 ILE A N 1
ATOM 645 C CA . ILE A 1 86 ? -5.990 -6.144 -3.076 1.00 98.81 86 ILE A CA 1
ATOM 646 C C . ILE A 1 86 ? -5.755 -6.970 -1.811 1.00 98.81 86 ILE A C 1
ATOM 648 O O . ILE A 1 86 ? -6.586 -6.979 -0.908 1.00 98.81 86 ILE A O 1
ATOM 652 N N . VAL A 1 87 ? -4.582 -7.599 -1.711 1.00 98.62 87 VAL A N 1
ATOM 653 C CA . VAL A 1 87 ? -4.091 -8.229 -0.475 1.00 98.62 87 VAL A CA 1
ATOM 654 C C . VAL A 1 87 ? -2.718 -7.654 -0.139 1.00 98.62 87 VAL A C 1
ATOM 656 O O . VAL A 1 87 ? -1.808 -7.671 -0.965 1.00 98.62 87 VAL A O 1
ATOM 659 N N . THR A 1 88 ? -2.544 -7.105 1.059 1.00 98.75 88 THR A N 1
ATOM 660 C CA . THR A 1 88 ? -1.298 -6.421 1.431 1.00 98.75 88 THR A CA 1
ATOM 661 C C . THR A 1 88 ? -1.006 -6.525 2.933 1.00 98.75 88 THR A C 1
ATOM 663 O O . THR A 1 88 ? -1.640 -7.298 3.649 1.00 98.75 88 THR A O 1
ATOM 666 N N . THR A 1 89 ? 0.003 -5.803 3.419 1.00 98.56 89 THR A N 1
ATOM 667 C CA . THR A 1 89 ? 0.440 -5.812 4.824 1.00 98.56 89 THR A CA 1
ATOM 668 C C . THR A 1 89 ? 0.110 -4.492 5.525 1.00 98.56 89 THR A C 1
ATOM 670 O O . THR A 1 89 ? -0.133 -3.484 4.862 1.00 98.56 89 THR A O 1
ATOM 673 N N . CYS A 1 90 ? 0.104 -4.461 6.866 1.00 98.50 90 CYS A N 1
ATOM 674 C CA 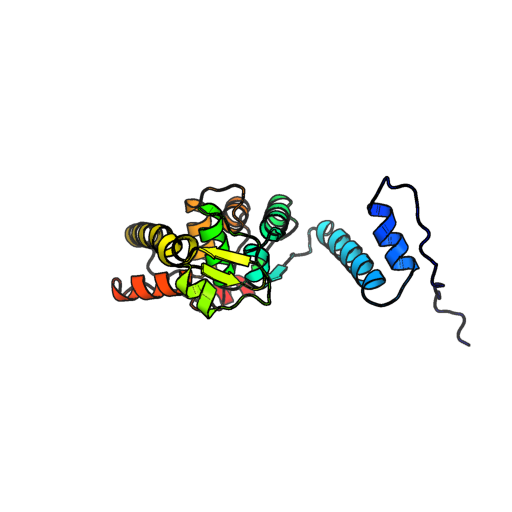. CYS A 1 90 ? -0.271 -3.256 7.624 1.00 98.50 90 CYS A CA 1
ATOM 675 C C . CYS A 1 90 ? 0.607 -2.044 7.284 1.00 98.50 90 CYS A C 1
ATOM 677 O O . CYS A 1 90 ? 0.100 -0.929 7.199 1.00 98.50 90 CYS A O 1
ATOM 679 N N . GLY A 1 91 ? 1.891 -2.252 6.978 1.00 98.38 91 GLY A N 1
ATOM 680 C CA . GLY A 1 91 ? 2.768 -1.173 6.517 1.00 98.38 91 GLY A CA 1
ATOM 681 C C . GLY A 1 91 ? 2.253 -0.428 5.271 1.00 98.38 91 GLY A C 1
ATOM 682 O O . GLY A 1 91 ? 2.582 0.739 5.084 1.00 98.38 91 GLY A O 1
ATOM 683 N N . THR A 1 92 ? 1.413 -1.044 4.427 1.00 98.62 92 THR A N 1
ATOM 684 C CA . THR A 1 92 ? 0.737 -0.322 3.335 1.00 98.62 92 THR A CA 1
ATOM 685 C C . THR A 1 92 ? -0.167 0.773 3.884 1.00 98.62 92 THR A C 1
ATOM 687 O O . THR A 1 92 ? -0.118 1.891 3.379 1.00 98.62 92 THR A O 1
ATOM 690 N N . LEU A 1 93 ? -0.945 0.494 4.933 1.00 98.56 93 LEU A N 1
ATOM 691 C CA . LEU A 1 93 ? -1.807 1.490 5.571 1.00 98.56 93 LEU A CA 1
ATOM 692 C C . LEU A 1 93 ? -0.949 2.570 6.231 1.00 98.56 93 LEU A C 1
ATOM 694 O O . LEU A 1 93 ? -1.240 3.753 6.073 1.00 98.56 93 LEU A O 1
ATOM 698 N N . ASP A 1 94 ? 0.143 2.180 6.894 1.00 98.25 94 ASP A N 1
ATOM 699 C CA . ASP A 1 94 ? 1.074 3.127 7.506 1.00 98.25 94 ASP A CA 1
ATOM 700 C C . ASP A 1 94 ? 1.599 4.140 6.479 1.00 98.25 94 ASP A C 1
ATOM 702 O O . ASP A 1 94 ? 1.495 5.355 6.670 1.00 98.25 94 ASP A O 1
ATOM 706 N N . HIS A 1 95 ? 2.152 3.642 5.369 1.00 98.25 95 HIS A N 1
ATOM 707 C CA . HIS A 1 95 ? 2.743 4.483 4.337 1.00 98.25 95 HIS A CA 1
ATOM 708 C C . HIS A 1 95 ? 1.692 5.256 3.546 1.00 98.25 95 HIS A C 1
ATOM 710 O O . HIS A 1 95 ? 1.953 6.402 3.185 1.00 98.25 95 HIS A O 1
ATOM 716 N N . ASP A 1 96 ? 0.515 4.684 3.289 1.00 98.25 96 ASP A N 1
ATOM 717 C CA . ASP A 1 96 ? -0.553 5.381 2.574 1.00 98.25 96 ASP A CA 1
ATOM 718 C C . ASP A 1 96 ? -1.114 6.542 3.413 1.00 98.25 96 ASP A C 1
ATOM 720 O O . ASP A 1 96 ? -1.237 7.660 2.911 1.00 98.25 96 ASP A O 1
ATOM 724 N N . VAL A 1 97 ? -1.352 6.340 4.714 1.00 98.12 97 VAL A N 1
ATOM 725 C CA . VAL A 1 97 ? -1.760 7.418 5.632 1.00 98.12 97 VAL A CA 1
ATOM 726 C C . VAL A 1 97 ? -0.656 8.470 5.743 1.00 98.12 97 VAL A C 1
ATOM 728 O O . VAL A 1 97 ? -0.904 9.654 5.510 1.00 98.12 97 VAL A O 1
ATOM 731 N N . ALA A 1 98 ? 0.577 8.062 6.057 1.00 97.50 98 ALA A N 1
ATOM 732 C CA . ALA A 1 98 ? 1.684 8.990 6.272 1.00 97.50 98 ALA A CA 1
ATOM 733 C C . ALA A 1 98 ? 1.973 9.837 5.024 1.00 97.50 98 ALA A C 1
ATOM 735 O O . ALA A 1 98 ? 2.037 11.065 5.105 1.00 97.50 98 ALA A O 1
ATOM 736 N N . ARG A 1 99 ? 2.068 9.205 3.849 1.00 96.62 99 ARG A N 1
ATOM 737 C CA . ARG A 1 99 ? 2.352 9.900 2.586 1.00 96.62 99 ARG A CA 1
ATOM 738 C C . ARG A 1 99 ? 1.185 10.713 2.038 1.00 96.62 99 ARG A C 1
ATOM 740 O O . ARG A 1 99 ? 1.364 11.443 1.068 1.00 96.62 99 ARG A O 1
ATOM 747 N N . THR A 1 100 ? -0.007 10.589 2.613 1.00 96.75 100 THR A N 1
ATOM 748 C CA . THR A 1 100 ? -1.118 11.500 2.308 1.00 96.75 100 THR A CA 1
ATOM 749 C C . THR A 1 100 ? -0.905 12.873 2.944 1.00 96.75 100 THR A C 1
ATOM 751 O O . THR A 1 100 ? -1.341 13.875 2.388 1.00 96.75 100 THR A O 1
ATOM 754 N N . TYR A 1 101 ? -0.202 12.944 4.078 1.00 96.25 101 TYR A N 1
ATOM 755 C CA . TYR A 1 101 ? -0.047 14.186 4.842 1.00 96.25 101 TYR A CA 1
ATOM 756 C C . TYR A 1 101 ? 1.399 14.674 4.974 1.00 96.25 101 TYR A C 1
ATOM 758 O O . TYR A 1 101 ? 1.616 15.773 5.482 1.00 96.25 101 TYR A O 1
ATOM 766 N N . ALA A 1 102 ? 2.382 13.882 4.550 1.00 96.06 102 ALA A N 1
ATOM 767 C CA . ALA A 1 102 ? 3.790 14.218 4.683 1.00 96.06 102 ALA A CA 1
ATOM 768 C C . ALA A 1 102 ? 4.653 13.645 3.551 1.00 96.06 102 ALA A C 1
ATOM 770 O O . ALA A 1 102 ? 4.316 12.651 2.910 1.00 96.06 102 ALA A O 1
ATOM 771 N N . ALA A 1 103 ? 5.806 14.275 3.328 1.00 95.94 103 ALA A N 1
ATOM 772 C CA . ALA A 1 103 ? 6.787 13.836 2.346 1.00 95.94 103 ALA A CA 1
ATOM 773 C C . ALA A 1 103 ? 7.768 12.811 2.932 1.00 95.94 103 ALA A C 1
ATOM 775 O O . ALA A 1 103 ? 8.136 12.876 4.109 1.00 95.94 103 ALA A O 1
ATOM 776 N N . TYR A 1 104 ? 8.216 11.897 2.069 1.00 97.31 104 TYR A N 1
ATOM 777 C CA . TYR A 1 104 ? 9.384 11.040 2.279 1.00 97.31 104 TYR A CA 1
ATOM 778 C C . TYR A 1 104 ? 10.515 11.534 1.378 1.00 97.31 104 TYR A C 1
ATOM 780 O O . TYR A 1 104 ? 10.261 12.150 0.340 1.00 97.31 104 TYR A O 1
ATOM 788 N N . TYR A 1 105 ? 11.754 11.246 1.757 1.00 97.81 105 TYR A N 1
ATOM 789 C CA . TYR A 1 105 ? 12.938 11.770 1.082 1.00 97.81 105 TYR A CA 1
ATOM 790 C C . TYR A 1 105 ? 13.835 10.644 0.584 1.00 97.81 105 TYR A C 1
ATOM 792 O O . TYR A 1 105 ? 13.822 9.536 1.119 1.00 97.81 105 TYR A O 1
ATOM 800 N N . HIS A 1 106 ? 14.634 10.939 -0.437 1.00 97.69 106 HIS A N 1
ATOM 801 C CA . HIS A 1 106 ? 15.684 10.032 -0.880 1.00 97.69 106 HIS A CA 1
ATOM 802 C C . HIS A 1 106 ? 16.748 9.886 0.214 1.00 97.69 106 HIS A C 1
ATOM 804 O O . HIS A 1 106 ? 17.163 10.866 0.831 1.00 97.69 106 HIS A O 1
ATOM 810 N N . GLY A 1 107 ? 17.199 8.659 0.420 1.00 97.25 107 GLY A N 1
ATOM 811 C CA . GLY A 1 107 ? 18.333 8.293 1.253 1.00 97.25 107 GLY A CA 1
ATOM 812 C C . GLY A 1 107 ? 19.200 7.264 0.538 1.00 97.25 107 GLY A C 1
ATOM 813 O O . GLY A 1 107 ? 19.177 7.150 -0.688 1.00 97.25 107 GLY A O 1
ATOM 814 N N . ASP A 1 108 ? 19.943 6.486 1.317 1.00 97.31 108 ASP A N 1
ATOM 815 C CA . ASP A 1 108 ? 20.816 5.433 0.809 1.00 97.31 108 ASP A CA 1
ATOM 816 C C . ASP A 1 108 ? 20.785 4.206 1.734 1.00 97.31 108 ASP A C 1
ATOM 818 O O . ASP A 1 108 ? 20.577 4.322 2.944 1.00 97.31 108 ASP A O 1
ATOM 822 N N . PHE A 1 109 ? 20.994 3.015 1.170 1.00 97.50 109 PHE A N 1
ATOM 823 C CA . PHE A 1 109 ? 21.025 1.766 1.936 1.00 97.50 109 PHE A CA 1
ATOM 824 C C . PHE A 1 109 ? 22.178 1.705 2.949 1.00 97.50 109 PHE A C 1
ATOM 826 O O . PHE A 1 109 ? 22.069 0.964 3.926 1.00 97.50 109 PHE A O 1
ATOM 833 N N . GLN A 1 110 ? 23.253 2.464 2.724 1.00 98.00 110 GLN A N 1
ATOM 834 C CA . GLN A 1 110 ? 24.484 2.473 3.518 1.00 98.00 110 GLN A CA 1
ATOM 835 C C . GLN A 1 110 ? 24.523 3.580 4.584 1.00 98.00 110 GLN A C 1
ATOM 837 O O . GLN A 1 110 ? 25.558 3.792 5.215 1.00 98.00 110 GLN A O 1
ATOM 842 N N . MET A 1 111 ? 23.429 4.322 4.789 1.00 97.94 111 MET A N 1
ATOM 843 C CA . MET A 1 111 ? 23.386 5.360 5.825 1.00 97.94 111 MET A CA 1
ATOM 844 C C . MET A 1 111 ? 23.470 4.759 7.238 1.00 97.94 111 MET A C 1
ATOM 846 O O . MET A 1 111 ? 22.893 3.710 7.515 1.00 97.94 111 MET A O 1
ATOM 850 N N . ASP A 1 112 ? 24.166 5.454 8.145 1.00 97.94 112 ASP A N 1
ATOM 851 C CA . ASP A 1 112 ? 24.313 5.050 9.550 1.00 97.94 112 ASP A CA 1
ATOM 852 C C . ASP A 1 112 ? 23.029 5.317 10.351 1.00 97.94 112 ASP A C 1
ATOM 854 O O . ASP A 1 112 ? 22.682 6.467 10.639 1.00 97.94 112 ASP A O 1
ATOM 858 N N . ASP A 1 113 ? 22.368 4.246 10.788 1.00 97.56 113 ASP A N 1
ATOM 859 C CA . ASP A 1 113 ? 21.130 4.313 11.567 1.00 97.56 113 ASP A CA 1
ATOM 860 C C . ASP A 1 113 ? 21.295 5.020 12.920 1.00 97.56 113 ASP A C 1
ATOM 862 O O . ASP A 1 113 ? 20.356 5.660 13.395 1.00 97.56 113 ASP A O 1
ATOM 866 N N . ARG A 1 114 ? 22.485 4.991 13.541 1.00 97.94 114 ARG A N 1
ATOM 867 C CA . ARG A 1 114 ? 22.735 5.737 14.791 1.00 97.94 114 ARG A CA 1
ATOM 868 C C . ARG A 1 114 ? 22.766 7.237 14.548 1.00 97.94 114 ARG A C 1
ATOM 870 O O . ARG A 1 114 ? 22.366 8.017 15.416 1.00 97.94 114 ARG A O 1
ATOM 877 N N . LYS A 1 115 ? 23.287 7.662 13.397 1.00 98.12 115 LYS A N 1
ATOM 878 C CA . LYS A 1 115 ? 23.253 9.065 12.984 1.00 98.12 115 LYS A CA 1
ATOM 879 C C . LYS A 1 115 ? 21.821 9.473 12.646 1.00 98.12 115 LYS A C 1
ATOM 881 O O . LYS A 1 115 ? 21.342 10.444 13.220 1.00 98.12 115 LYS A O 1
ATOM 886 N N . LEU A 1 116 ? 21.126 8.687 11.824 1.00 98.00 116 LEU A N 1
ATOM 887 C CA . LEU A 1 116 ? 19.739 8.957 11.438 1.00 98.00 116 LEU A CA 1
ATOM 888 C C . LEU A 1 116 ? 18.801 9.058 12.641 1.00 98.00 116 LEU A C 1
ATOM 890 O O . LEU A 1 116 ? 17.993 9.979 12.706 1.00 98.00 116 LEU A O 1
ATOM 894 N N . HIS A 1 117 ? 18.955 8.174 13.629 1.00 96.81 117 HIS A N 1
ATOM 895 C CA . HIS A 1 117 ? 18.166 8.237 14.854 1.00 96.81 117 HIS A CA 1
ATOM 896 C C . HIS A 1 117 ? 18.382 9.553 15.615 1.00 96.81 117 HIS A C 1
ATOM 898 O O . HIS A 1 117 ? 17.412 10.188 16.022 1.00 96.81 117 HIS A O 1
ATOM 904 N N . ARG A 1 118 ? 19.639 10.006 15.758 1.00 97.88 118 ARG A N 1
ATOM 905 C CA . ARG A 1 118 ? 19.960 11.301 16.389 1.00 97.88 118 ARG A CA 1
ATOM 906 C C . ARG A 1 118 ? 19.422 12.494 15.601 1.00 97.88 118 ARG A C 1
ATOM 908 O O . ARG A 1 118 ? 19.099 13.512 16.200 1.00 97.88 118 ARG A O 1
ATOM 915 N N . GLU A 1 119 ? 19.339 12.369 14.282 1.00 97.44 119 GLU A N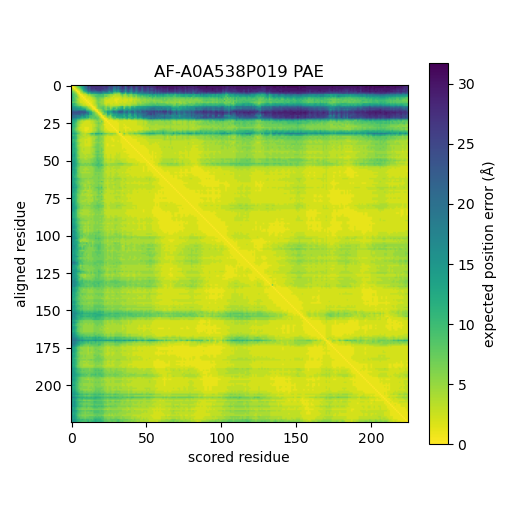 1
ATOM 916 C CA . GLU A 1 119 ? 18.817 13.401 13.380 1.00 97.44 119 GLU A CA 1
ATOM 917 C C . GLU A 1 119 ? 17.290 13.346 13.219 1.00 97.44 119 GLU A C 1
ATOM 919 O O . GLU A 1 119 ? 16.720 14.205 12.551 1.00 97.44 119 GLU A O 1
ATOM 924 N N . GLY A 1 120 ? 16.616 12.375 13.842 1.00 97.25 120 GLY A N 1
ATOM 925 C CA . GLY A 1 120 ? 15.160 12.282 13.820 1.00 97.25 120 GLY A CA 1
ATOM 926 C C . GLY A 1 120 ? 14.588 11.670 12.540 1.00 97.25 120 GLY A C 1
ATOM 927 O O . GLY A 1 120 ? 13.519 12.088 12.092 1.00 97.25 120 GLY A O 1
ATOM 928 N N . TYR A 1 121 ? 15.245 10.649 11.979 1.00 97.75 121 TYR A N 1
ATOM 929 C CA . TYR A 1 121 ? 14.758 9.910 10.811 1.00 97.75 121 TYR A CA 1
ATOM 930 C C . TYR A 1 121 ? 14.630 8.403 11.062 1.00 97.75 121 TYR A C 1
ATOM 932 O O . TYR A 1 121 ? 15.518 7.768 11.633 1.00 97.75 121 TYR A O 1
ATOM 940 N N . HIS A 1 122 ? 13.554 7.812 10.543 1.00 96.25 122 HIS A N 1
ATOM 941 C CA . HIS A 1 122 ? 13.509 6.395 10.196 1.00 96.25 122 HIS A CA 1
ATOM 942 C C . HIS A 1 122 ? 14.098 6.182 8.798 1.00 96.25 122 HIS A C 1
ATOM 944 O O . HIS A 1 122 ? 13.931 7.022 7.907 1.00 96.25 122 HIS A O 1
ATOM 950 N N . ARG A 1 123 ? 14.720 5.019 8.583 1.00 97.38 123 ARG A N 1
ATOM 951 C CA . ARG A 1 123 ? 15.164 4.566 7.264 1.00 97.38 123 ARG A CA 1
ATOM 952 C C . ARG A 1 123 ? 14.328 3.386 6.792 1.00 97.38 123 ARG A C 1
ATOM 954 O O . ARG A 1 123 ? 14.170 2.408 7.515 1.00 97.38 123 ARG A O 1
ATOM 961 N N . LEU A 1 124 ? 13.849 3.465 5.556 1.00 96.88 124 LEU A N 1
ATOM 962 C CA . LEU A 1 124 ? 13.184 2.370 4.857 1.00 96.88 124 LEU A CA 1
ATOM 963 C C . LEU A 1 124 ? 13.930 2.103 3.549 1.00 96.88 124 LEU A C 1
ATOM 965 O O . LEU A 1 124 ? 13.695 2.763 2.539 1.00 96.88 124 LEU A O 1
ATOM 969 N N . GLY A 1 125 ? 14.872 1.159 3.576 1.00 96.88 125 GLY A N 1
ATOM 970 C CA . GLY A 1 125 ? 15.769 0.913 2.447 1.00 96.88 125 GLY A CA 1
ATOM 971 C C . GLY A 1 125 ? 16.614 2.149 2.129 1.00 96.88 125 GLY A C 1
ATOM 972 O O . GLY A 1 125 ? 17.487 2.516 2.915 1.00 96.88 125 GLY A O 1
ATOM 973 N N . ASN A 1 126 ? 16.326 2.793 0.997 1.00 96.75 126 ASN A N 1
ATOM 974 C CA . ASN A 1 126 ? 16.924 4.056 0.556 1.00 96.75 126 ASN A CA 1
ATOM 975 C C . ASN A 1 126 ? 15.953 5.247 0.646 1.00 96.75 126 ASN A C 1
ATOM 977 O O . ASN A 1 126 ? 16.079 6.204 -0.116 1.00 96.75 126 ASN A O 1
ATOM 981 N N . LEU A 1 127 ? 14.974 5.189 1.547 1.00 97.94 127 LEU A N 1
ATOM 982 C CA . LEU A 1 127 ? 14.086 6.302 1.868 1.00 97.94 127 LEU A CA 1
ATOM 983 C C . LEU A 1 127 ? 14.305 6.764 3.307 1.00 97.94 127 LEU A C 1
ATOM 985 O O . LEU A 1 127 ? 14.533 5.947 4.202 1.00 97.94 127 LEU A O 1
ATOM 989 N N . LEU A 1 128 ? 14.179 8.071 3.521 1.00 98.19 128 LEU A N 1
ATOM 990 C CA . LEU A 1 128 ? 14.194 8.705 4.834 1.00 98.19 128 LEU A CA 1
ATOM 991 C C . LEU A 1 128 ? 12.818 9.271 5.160 1.00 98.19 128 LEU A C 1
ATOM 993 O O . LEU A 1 128 ? 12.204 9.982 4.358 1.00 98.19 128 LEU A O 1
ATOM 997 N N . LEU A 1 129 ? 12.352 8.955 6.362 1.00 97.00 129 LEU A N 1
ATOM 998 C CA . LEU A 1 129 ? 11.076 9.396 6.899 1.00 97.00 129 LEU A CA 1
ATOM 999 C C . LEU A 1 129 ? 11.368 10.166 8.190 1.00 97.00 129 LEU A C 1
ATOM 1001 O O . LEU A 1 129 ? 11.887 9.554 9.125 1.00 97.00 129 LEU A O 1
ATOM 1005 N N . PRO A 1 130 ? 11.058 11.469 8.291 1.00 97.06 130 PRO A N 1
ATOM 1006 C CA . PRO A 1 130 ? 11.111 12.153 9.579 1.00 97.06 130 PRO A CA 1
ATOM 1007 C C . PRO A 1 130 ? 10.250 11.406 10.603 1.00 97.06 130 PRO A C 1
ATOM 1009 O O . PRO A 1 130 ? 9.137 10.996 10.265 1.00 97.06 130 PRO A O 1
ATOM 1012 N N . LEU A 1 131 ? 10.738 11.226 11.835 1.00 94.56 131 LEU A N 1
ATOM 1013 C CA . LEU A 1 131 ? 10.013 10.481 12.880 1.00 94.56 131 LEU A CA 1
ATOM 1014 C C . LEU A 1 131 ? 8.579 11.013 13.053 1.00 94.56 131 LEU A C 1
ATOM 1016 O O . LEU A 1 131 ? 7.622 10.239 13.057 1.00 94.56 131 LEU A O 1
ATOM 1020 N N . ASP A 1 132 ? 8.424 12.341 13.082 1.00 95.38 132 ASP A N 1
ATOM 1021 C CA . ASP A 1 132 ? 7.137 13.034 13.240 1.00 95.38 132 ASP A CA 1
ATOM 1022 C C . ASP A 1 132 ? 6.154 12.818 12.081 1.00 95.38 132 ASP A C 1
ATOM 1024 O O . ASP A 1 132 ? 4.949 13.032 12.252 1.00 95.38 132 ASP A O 1
ATOM 1028 N N . ASN A 1 133 ? 6.656 12.371 10.925 1.00 95.31 133 ASN A N 1
ATOM 1029 C CA . ASN A 1 133 ? 5.886 12.079 9.716 1.00 95.31 133 ASN A CA 1
ATOM 1030 C C . ASN A 1 133 ? 5.457 10.605 9.630 1.00 95.31 133 ASN A C 1
ATOM 1032 O O . ASN A 1 133 ? 4.875 10.205 8.623 1.00 95.31 133 ASN A O 1
ATOM 1036 N N . TYR A 1 134 ? 5.748 9.788 10.647 1.00 94.81 134 TYR A N 1
ATOM 1037 C CA . TYR A 1 134 ? 5.335 8.387 10.706 1.00 94.81 134 TYR A CA 1
ATOM 1038 C C . TYR A 1 134 ? 4.441 8.131 11.920 1.00 94.81 134 TYR A C 1
ATOM 1040 O O . TYR A 1 134 ? 3.281 8.529 11.887 1.00 94.81 134 TYR A O 1
ATOM 1048 N N . GLY A 1 135 ? 4.952 7.531 13.000 1.00 94.31 135 GLY A N 1
ATOM 1049 C CA . GLY A 1 135 ? 4.158 7.124 14.168 1.00 94.31 135 GLY A CA 1
ATOM 1050 C C . GLY A 1 135 ? 3.249 8.232 14.721 1.00 94.31 135 GLY A C 1
ATOM 1051 O O . GLY A 1 135 ? 2.031 8.050 14.713 1.00 94.31 135 GLY A O 1
ATOM 1052 N N . PRO A 1 136 ? 3.790 9.405 15.107 1.00 96.75 136 PRO A N 1
ATOM 1053 C CA . PRO A 1 136 ? 2.989 10.520 15.613 1.00 96.75 136 PRO A CA 1
ATOM 1054 C C . PRO A 1 136 ? 1.965 11.058 14.604 1.00 96.75 136 PRO A C 1
ATOM 1056 O O . PRO A 1 136 ? 0.853 11.426 14.980 1.00 96.75 136 PRO A O 1
ATOM 1059 N N . LEU A 1 137 ? 2.311 11.124 13.314 1.00 97.44 137 LEU A N 1
ATOM 1060 C CA . LEU A 1 137 ? 1.370 11.543 12.271 1.00 97.44 137 LEU A CA 1
ATOM 1061 C C . LEU A 1 137 ? 0.232 10.534 12.110 1.00 97.44 137 LEU A C 1
ATOM 1063 O O . LEU A 1 137 ? -0.927 10.938 12.034 1.00 97.44 137 LEU A O 1
ATOM 1067 N N . ILE A 1 138 ? 0.560 9.243 12.078 1.00 97.81 138 ILE A N 1
ATOM 1068 C CA . ILE A 1 138 ? -0.403 8.149 11.971 1.00 97.81 138 ILE A CA 1
ATOM 1069 C C . ILE A 1 138 ? -1.332 8.169 13.184 1.00 97.81 138 ILE A C 1
ATOM 1071 O O . ILE A 1 138 ? -2.542 8.156 13.000 1.00 97.81 138 ILE A O 1
ATOM 1075 N N . GLU A 1 139 ? -0.813 8.309 14.404 1.00 97.94 139 GLU A N 1
ATOM 1076 C CA . GLU A 1 139 ? -1.624 8.463 15.619 1.00 97.94 139 GLU A CA 1
ATOM 1077 C C . GLU A 1 139 ? -2.609 9.635 15.511 1.00 97.94 139 GLU A C 1
ATOM 1079 O O . GLU A 1 139 ? -3.819 9.439 15.653 1.00 97.94 139 GLU A O 1
ATOM 1084 N N . ARG A 1 140 ? -2.122 10.836 15.156 1.00 97.19 140 ARG A N 1
ATOM 1085 C CA . ARG A 1 140 ? -2.963 12.038 14.996 1.00 97.19 140 ARG A CA 1
ATOM 1086 C C . ARG A 1 140 ? -4.072 11.879 13.954 1.00 97.19 140 ARG A C 1
ATOM 1088 O O . ARG A 1 140 ? -5.048 12.626 14.004 1.00 97.19 140 ARG A O 1
ATOM 1095 N N . LYS A 1 141 ? -3.919 10.977 12.983 1.00 96.88 141 LYS A N 1
ATOM 1096 C CA . LYS A 1 141 ? -4.900 10.754 11.908 1.00 96.88 141 LYS A CA 1
ATOM 1097 C C . LYS A 1 141 ? -5.820 9.571 12.189 1.00 96.88 141 LYS A C 1
ATOM 1099 O O . LYS A 1 141 ? -7.022 9.677 11.954 1.00 96.88 141 LYS A O 1
ATOM 1104 N N . VAL A 1 142 ? -5.280 8.485 12.729 1.00 97.69 142 VAL A N 1
ATOM 1105 C CA . VAL A 1 142 ? -5.995 7.226 12.951 1.00 97.69 142 VAL A CA 1
ATOM 1106 C C . VAL A 1 142 ? -6.803 7.260 14.245 1.00 97.69 142 VAL A C 1
ATOM 1108 O O . VAL A 1 142 ? -7.960 6.858 14.212 1.00 97.69 142 VAL A O 1
ATOM 1111 N N . GLN A 1 143 ? -6.282 7.796 15.356 1.00 98.00 143 GLN A N 1
ATOM 1112 C CA . GLN A 1 143 ? -7.035 7.828 16.623 1.00 98.00 143 GLN A CA 1
ATOM 1113 C C . GLN A 1 143 ? -8.374 8.584 16.497 1.00 98.00 143 GLN A C 1
ATOM 1115 O O . GLN A 1 143 ? -9.405 8.024 16.871 1.00 98.00 143 GLN A O 1
ATOM 1120 N N . PRO A 1 144 ? -8.444 9.799 15.903 1.00 97.12 144 PRO A N 1
ATOM 1121 C CA . PRO A 1 144 ? -9.728 10.481 15.720 1.00 97.12 144 PRO A CA 1
ATOM 1122 C C . PRO A 1 144 ? -10.683 9.743 14.775 1.00 97.12 144 PRO A C 1
ATOM 1124 O O . PRO A 1 144 ? -11.898 9.805 14.959 1.00 97.12 144 PRO A O 1
ATOM 1127 N N . PHE A 1 145 ? -10.146 9.057 13.762 1.00 96.56 145 PHE A N 1
ATOM 1128 C CA . PHE A 1 145 ? -10.929 8.209 12.867 1.00 96.56 145 PHE A CA 1
ATOM 1129 C C . PHE A 1 145 ? -11.578 7.048 13.632 1.00 96.56 145 PHE A C 1
ATOM 1131 O O . PHE A 1 145 ? -12.795 6.885 13.546 1.00 96.56 145 PHE A O 1
ATOM 1138 N N . LEU A 1 146 ? -10.798 6.315 14.433 1.00 97.69 146 LEU A N 1
ATOM 1139 C CA . LEU A 1 146 ? -11.294 5.208 15.253 1.00 97.69 146 LEU A CA 1
ATOM 1140 C C . LEU A 1 146 ? -12.356 5.679 16.247 1.00 97.69 146 LEU A C 1
ATOM 1142 O O . LEU A 1 146 ? -13.402 5.048 16.355 1.00 97.69 146 LEU A O 1
ATOM 1146 N N . SER A 1 147 ? -12.147 6.828 16.898 1.00 97.44 147 SER A N 1
ATOM 1147 C CA . SER A 1 147 ? -13.147 7.424 17.790 1.00 97.44 147 SER A CA 1
ATOM 1148 C C . SER A 1 147 ? -14.470 7.697 17.076 1.00 97.44 147 SER A C 1
ATOM 1150 O O . SER A 1 147 ? -15.523 7.336 17.594 1.00 97.44 147 SER A O 1
ATOM 1152 N N . ARG A 1 148 ? -14.442 8.294 15.873 1.00 96.25 148 ARG A N 1
ATOM 1153 C CA . ARG A 1 148 ? -15.667 8.548 15.092 1.00 96.25 148 ARG A CA 1
ATOM 1154 C C . ARG A 1 148 ? -16.366 7.255 14.693 1.00 96.25 148 ARG A C 1
ATOM 1156 O O . ARG A 1 148 ? -17.578 7.145 14.864 1.00 96.25 148 ARG A O 1
ATOM 1163 N N . LEU A 1 149 ? -15.604 6.289 14.192 1.00 95.62 149 LEU A N 1
ATOM 1164 C CA . LEU A 1 149 ? -16.127 4.998 13.760 1.00 95.62 149 LEU A CA 1
ATOM 1165 C C . LEU A 1 149 ? -16.763 4.237 14.933 1.00 95.62 149 LEU A C 1
ATOM 1167 O O . LEU A 1 149 ? -17.877 3.724 14.828 1.00 95.62 149 LEU A O 1
ATOM 1171 N N . TYR A 1 150 ? -16.099 4.242 16.088 1.00 96.81 150 TYR A N 1
ATOM 1172 C CA . TYR A 1 150 ? -16.617 3.658 17.315 1.00 96.81 150 TYR A CA 1
ATOM 1173 C C . TYR A 1 150 ? -17.874 4.394 17.802 1.00 96.81 150 TYR A C 1
ATOM 1175 O O . TYR A 1 150 ? -18.879 3.756 18.111 1.00 96.81 150 TYR A O 1
ATOM 1183 N N . SER A 1 151 ? -17.908 5.728 17.817 1.00 95.75 151 SER A N 1
ATOM 1184 C CA . SER A 1 151 ? -19.134 6.470 18.159 1.00 95.75 151 SER A CA 1
ATOM 1185 C C . SER A 1 151 ? -20.303 6.168 17.211 1.00 95.75 151 SER A C 1
ATOM 1187 O O . SER A 1 151 ? -21.448 6.174 17.654 1.00 95.75 151 SER A O 1
ATOM 1189 N N . GLY A 1 152 ? -20.022 5.843 15.946 1.00 93.94 152 GLY A N 1
ATOM 1190 C CA . GLY A 1 152 ? -21.006 5.398 14.955 1.00 93.94 152 GLY A CA 1
ATOM 1191 C C . GLY A 1 152 ? -21.493 3.951 15.114 1.00 93.94 152 GLY A C 1
ATOM 1192 O O . GLY A 1 152 ? -22.336 3.515 14.338 1.00 93.94 152 GLY A O 1
ATOM 1193 N N . GLY A 1 153 ? -20.992 3.203 16.104 1.00 93.19 153 GLY A N 1
ATOM 1194 C CA . GLY A 1 153 ? -21.399 1.819 16.379 1.00 93.19 153 GLY A CA 1
ATOM 1195 C C . GLY A 1 153 ? -20.432 0.746 15.871 1.00 93.19 153 GLY A C 1
ATOM 1196 O O . GLY A 1 153 ? -20.669 -0.435 16.112 1.00 93.19 153 GLY A O 1
ATOM 1197 N N . GLY A 1 154 ? -19.316 1.122 15.237 1.00 92.94 154 GLY A N 1
ATOM 1198 C CA . GLY A 1 154 ? -18.286 0.179 14.803 1.00 92.94 154 GLY A CA 1
ATOM 1199 C C . GLY A 1 154 ? -17.564 -0.455 15.994 1.00 92.94 154 GLY A C 1
ATOM 1200 O O . GLY A 1 154 ? -16.664 0.146 16.579 1.00 92.94 154 GLY A O 1
ATOM 1201 N N . ARG A 1 155 ? -17.999 -1.652 16.398 1.00 94.25 155 ARG A N 1
ATOM 1202 C CA . ARG A 1 155 ? -17.408 -2.427 17.506 1.00 94.25 155 ARG A CA 1
ATOM 1203 C C . ARG A 1 155 ? -16.519 -3.567 17.036 1.00 94.25 155 ARG A C 1
ATOM 1205 O O . ARG A 1 155 ? -15.526 -3.848 17.687 1.00 94.25 155 ARG A O 1
ATOM 1212 N N . SER A 1 156 ? -16.858 -4.201 15.921 1.00 96.12 156 SER A N 1
ATOM 1213 C CA . SER A 1 156 ? -16.092 -5.297 15.333 1.00 96.12 156 SER A CA 1
ATOM 1214 C C . SER A 1 156 ? -15.980 -5.048 13.840 1.00 96.12 156 SER A C 1
ATOM 1216 O O . SER A 1 156 ? -17.012 -4.857 13.202 1.00 96.12 156 SER A O 1
ATOM 1218 N N . LEU A 1 157 ? -14.758 -4.990 13.312 1.00 96.06 157 LEU A N 1
ATOM 1219 C CA . LEU A 1 157 ? -14.501 -4.731 11.891 1.00 96.06 157 LEU A CA 1
ATOM 1220 C C . LEU A 1 157 ? -13.476 -5.717 11.359 1.00 96.06 157 LEU A C 1
ATOM 1222 O O . LEU A 1 157 ? -12.467 -5.977 12.009 1.00 96.06 157 LEU A O 1
ATOM 1226 N N . SER A 1 158 ? -13.683 -6.184 10.145 1.00 97.69 158 SER A N 1
ATOM 1227 C CA . SER A 1 158 ? -12.644 -6.818 9.338 1.00 97.69 158 SER A CA 1
ATOM 1228 C C . SER A 1 158 ? -11.572 -5.803 8.899 1.00 97.69 158 SER A C 1
ATOM 1230 O O . SER A 1 158 ? -11.791 -4.584 8.943 1.00 97.69 158 SER A O 1
ATOM 1232 N N . SER A 1 159 ? -10.394 -6.265 8.457 1.00 97.81 159 SER A N 1
ATOM 1233 C CA . SER A 1 159 ? -9.398 -5.346 7.882 1.00 97.81 159 SER A CA 1
ATOM 1234 C C . SER A 1 159 ? -9.895 -4.726 6.576 1.00 97.81 159 SER A C 1
ATOM 1236 O O . SER A 1 159 ? -9.603 -3.557 6.315 1.00 97.81 159 SER A O 1
ATOM 1238 N N . ARG A 1 160 ? -10.711 -5.458 5.807 1.00 97.69 160 ARG A N 1
ATOM 1239 C CA . ARG A 1 160 ? -11.412 -4.954 4.622 1.00 97.69 160 ARG A CA 1
ATOM 1240 C C . ARG A 1 160 ? -12.283 -3.742 4.931 1.00 97.69 160 ARG A C 1
ATOM 1242 O O . ARG A 1 160 ? -12.167 -2.718 4.254 1.00 97.69 160 ARG A O 1
ATOM 1249 N N . GLU A 1 161 ? -13.148 -3.847 5.936 1.00 97.69 161 GLU A N 1
ATOM 1250 C CA . GLU A 1 161 ? -14.014 -2.741 6.356 1.00 97.69 161 GLU A CA 1
ATOM 1251 C C . GLU A 1 161 ? -13.177 -1.569 6.859 1.00 97.69 161 GLU A C 1
ATOM 1253 O O . GLU A 1 161 ? -13.354 -0.449 6.388 1.00 97.69 161 GLU A O 1
ATOM 1258 N N . LEU A 1 162 ? -12.194 -1.827 7.727 1.00 97.81 162 LEU A N 1
ATOM 1259 C CA . LEU A 1 162 ? -11.296 -0.789 8.229 1.00 97.81 162 LEU A CA 1
ATOM 1260 C C . LEU A 1 162 ? -10.600 -0.024 7.089 1.00 97.81 162 LEU A C 1
ATOM 1262 O O . LEU A 1 162 ? -10.539 1.204 7.127 1.00 97.81 162 LEU A O 1
ATOM 1266 N N . CYS A 1 163 ? -10.099 -0.728 6.069 1.00 98.06 163 CYS A N 1
ATOM 1267 C CA . CYS A 1 163 ? -9.453 -0.114 4.908 1.00 98.06 163 CYS A CA 1
ATOM 1268 C C . CYS A 1 163 ? -10.419 0.761 4.101 1.00 98.06 163 CYS A C 1
ATOM 1270 O O . CYS A 1 163 ? -10.027 1.849 3.671 1.00 98.06 163 CYS A O 1
ATOM 1272 N N . ARG A 1 164 ? -11.669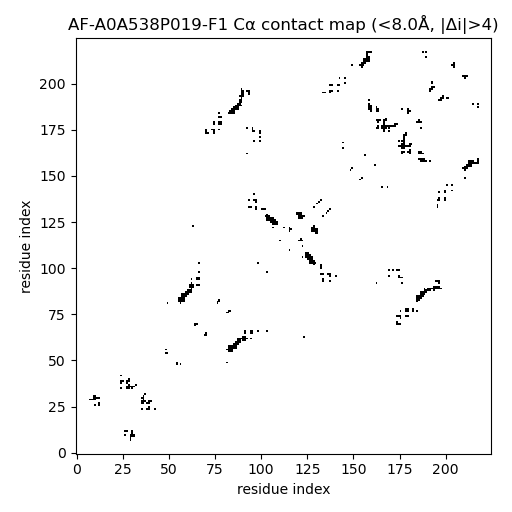 0.314 3.910 1.00 97.56 164 ARG A N 1
ATOM 1273 C CA . ARG A 1 164 ? -12.705 1.095 3.216 1.00 97.56 164 ARG A CA 1
ATOM 1274 C C . ARG A 1 164 ? -13.006 2.389 3.967 1.00 97.56 164 ARG A C 1
ATOM 1276 O O . ARG A 1 164 ? -12.888 3.461 3.379 1.00 97.56 164 ARG A O 1
ATOM 1283 N N . GLU A 1 165 ? -13.325 2.285 5.255 1.00 96.94 165 GLU A N 1
ATOM 1284 C CA . GLU A 1 165 ? -13.693 3.427 6.104 1.00 96.94 165 GLU A CA 1
ATOM 1285 C C . GLU A 1 165 ? -12.529 4.424 6.241 1.00 96.94 165 GLU A C 1
ATOM 1287 O O . GLU A 1 165 ? -12.712 5.640 6.175 1.00 96.94 165 GLU A O 1
ATOM 1292 N N . LEU A 1 166 ? -11.295 3.924 6.373 1.00 96.62 166 LEU A N 1
ATOM 1293 C CA . LEU A 1 166 ? -10.105 4.773 6.403 1.00 96.62 166 LEU A CA 1
ATOM 1294 C C . LEU A 1 166 ? -9.895 5.488 5.057 1.00 96.62 166 LEU A C 1
ATOM 1296 O O . LEU A 1 166 ? -9.569 6.676 5.036 1.00 96.62 166 LEU A O 1
ATOM 1300 N N . GLY A 1 167 ? -10.125 4.791 3.941 1.00 96.62 167 GLY A N 1
ATOM 1301 C CA . GLY A 1 167 ? -10.069 5.358 2.594 1.00 96.62 167 GLY A CA 1
ATOM 1302 C C . GLY A 1 167 ? -11.096 6.467 2.349 1.00 96.62 167 GLY A C 1
ATOM 1303 O O . GLY A 1 167 ? -10.783 7.434 1.658 1.00 96.62 167 GLY A O 1
ATOM 1304 N N . GLU A 1 168 ? -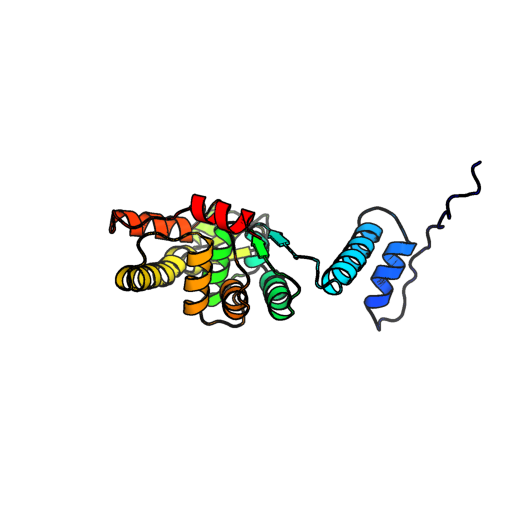12.286 6.388 2.945 1.00 94.12 168 GLU A N 1
ATOM 1305 C CA . GLU A 1 168 ? -13.294 7.458 2.858 1.00 94.12 168 GLU A CA 1
ATOM 1306 C C . GLU A 1 168 ? -12.865 8.726 3.610 1.00 94.12 168 GLU A C 1
ATOM 1308 O O . GLU A 1 168 ? -13.149 9.840 3.175 1.00 94.12 168 GLU A O 1
ATOM 1313 N N . VAL A 1 169 ? -12.132 8.571 4.715 1.00 91.25 169 VAL A N 1
ATOM 1314 C CA . VAL A 1 169 ? -11.724 9.684 5.586 1.00 91.25 169 VAL A CA 1
ATOM 1315 C C . VAL A 1 169 ? -10.452 10.394 5.119 1.00 91.25 169 VAL A C 1
ATOM 1317 O O . VAL A 1 169 ? -10.283 11.583 5.398 1.00 91.25 169 VAL A O 1
ATOM 1320 N N . LEU A 1 170 ? -9.538 9.690 4.445 1.00 90.25 170 LEU A N 1
ATOM 1321 C CA . LEU A 1 170 ? -8.270 10.269 3.983 1.00 90.25 170 LEU A CA 1
ATOM 1322 C C . LEU A 1 170 ? -8.447 11.313 2.864 1.00 90.25 170 LEU A C 1
ATOM 1324 O O . LEU A 1 170 ? -7.590 12.186 2.737 1.00 90.25 170 LEU A O 1
ATOM 1328 N N . ASP A 1 171 ? -9.533 11.212 2.088 1.00 84.06 171 ASP A N 1
ATOM 1329 C CA . ASP A 1 171 ? -9.932 12.085 0.971 1.00 84.06 171 ASP A CA 1
ATOM 1330 C C . ASP A 1 171 ? -8.767 12.662 0.138 1.00 84.06 171 ASP A C 1
ATOM 1332 O O . ASP A 1 171 ? -8.542 13.869 0.059 1.00 84.06 171 ASP A O 1
ATOM 1336 N N . SER A 1 172 ? -7.992 11.779 -0.498 1.00 93.19 172 SER A N 1
ATOM 1337 C CA . SER A 1 172 ? -6.856 12.143 -1.351 1.00 93.19 172 SER A CA 1
ATOM 1338 C C . SER A 1 172 ? -6.871 11.372 -2.668 1.00 93.19 172 SER A C 1
ATOM 1340 O O . SER A 1 172 ? -7.166 10.180 -2.706 1.00 93.19 172 SER A O 1
ATOM 1342 N N . ASN A 1 173 ? -6.513 12.041 -3.768 1.00 93.50 173 ASN A N 1
ATOM 1343 C CA . ASN A 1 173 ? -6.373 11.395 -5.079 1.00 93.50 173 ASN A CA 1
ATOM 1344 C C . ASN A 1 173 ? -5.102 10.542 -5.195 1.00 93.50 173 ASN A C 1
ATOM 1346 O O . ASN A 1 173 ? -5.033 9.690 -6.075 1.00 93.50 173 ASN A O 1
ATOM 1350 N N . ASP A 1 174 ? -4.134 10.748 -4.301 1.00 95.62 174 ASP A N 1
ATOM 1351 C CA . ASP A 1 174 ? -2.853 10.036 -4.304 1.00 95.62 174 ASP A CA 1
ATOM 1352 C C . ASP A 1 174 ? -2.852 8.817 -3.369 1.00 95.62 174 ASP A C 1
ATOM 1354 O O . ASP A 1 174 ? -1.863 8.083 -3.314 1.00 95.62 174 ASP A O 1
ATOM 1358 N N . SER A 1 175 ? -3.935 8.608 -2.609 1.00 98.19 175 SER A N 1
ATOM 1359 C CA . SER A 1 175 ? -4.082 7.492 -1.673 1.00 98.19 175 SER A CA 1
ATOM 1360 C C . SER A 1 175 ? -4.637 6.248 -2.344 1.00 98.19 175 SER A C 1
ATOM 1362 O O . SER A 1 175 ? -5.670 6.279 -3.019 1.00 98.19 175 SER A O 1
ATOM 1364 N N . LEU A 1 176 ? -3.954 5.126 -2.104 1.00 98.62 176 LEU A N 1
ATOM 1365 C CA . LEU A 1 176 ? -4.404 3.817 -2.550 1.00 98.62 176 LEU A CA 1
ATOM 1366 C C . LEU A 1 176 ? -5.707 3.422 -1.852 1.00 98.62 176 LEU A C 1
ATOM 1368 O O . LEU A 1 176 ? -6.613 2.931 -2.520 1.00 98.62 176 LEU A O 1
ATOM 1372 N N . LEU A 1 177 ? -5.824 3.671 -0.544 1.00 98.44 177 LEU A N 1
ATOM 1373 C CA . LEU A 1 177 ? -7.040 3.381 0.218 1.00 98.44 177 LEU A CA 1
ATOM 1374 C C . LEU A 1 177 ? -8.225 4.222 -0.275 1.00 98.44 177 LEU A C 1
ATOM 1376 O O . LEU A 1 177 ? -9.316 3.684 -0.456 1.00 98.44 177 LEU A O 1
ATOM 1380 N N . CYS A 1 178 ? -8.017 5.511 -0.574 1.00 98.00 178 CYS A N 1
ATOM 1381 C CA . CYS A 1 178 ? -9.050 6.358 -1.177 1.00 98.00 178 CYS A CA 1
ATOM 1382 C C . CYS A 1 178 ? -9.488 5.837 -2.548 1.00 98.00 178 CYS A C 1
ATOM 1384 O O . CYS A 1 178 ? -10.685 5.730 -2.814 1.00 98.00 178 CYS A O 1
ATOM 1386 N N . ALA A 1 179 ? -8.534 5.512 -3.427 1.00 98.44 179 ALA A N 1
ATOM 1387 C CA . ALA A 1 179 ? -8.839 4.984 -4.754 1.00 98.44 179 ALA A CA 1
ATOM 1388 C C . ALA A 1 179 ? -9.609 3.659 -4.664 1.00 98.44 179 ALA A C 1
ATOM 1390 O O . ALA A 1 179 ? -10.613 3.487 -5.355 1.00 98.44 179 ALA A O 1
ATOM 1391 N N . ALA A 1 180 ? -9.178 2.756 -3.779 1.00 98.50 180 ALA A N 1
ATOM 1392 C CA . ALA A 1 180 ? -9.820 1.468 -3.557 1.00 98.50 180 ALA A CA 1
ATOM 1393 C C . ALA A 1 180 ? -11.245 1.630 -3.016 1.00 98.50 180 ALA A C 1
ATOM 1395 O O . ALA A 1 180 ? -12.174 1.062 -3.585 1.00 98.50 180 ALA A O 1
ATOM 1396 N N . SER A 1 181 ? -11.438 2.482 -2.005 1.00 98.00 181 SER A N 1
ATOM 1397 C CA . SER A 1 181 ? -12.760 2.792 -1.451 1.00 98.00 181 SER A CA 1
ATOM 1398 C C . SER A 1 181 ? -13.705 3.368 -2.517 1.00 98.00 181 SER A C 1
ATOM 1400 O O . SER A 1 181 ? -14.765 2.805 -2.784 1.00 98.00 181 SER A O 1
ATOM 1402 N N . ARG A 1 182 ? -13.276 4.402 -3.256 1.00 97.44 182 ARG A N 1
ATOM 1403 C CA . ARG A 1 182 ? -14.081 5.037 -4.321 1.00 97.44 182 ARG A CA 1
ATOM 1404 C C . ARG A 1 182 ? -14.426 4.093 -5.479 1.00 97.44 182 ARG A C 1
ATOM 1406 O O . ARG A 1 182 ? -15.426 4.305 -6.164 1.00 97.44 182 ARG A O 1
ATOM 1413 N N . LYS A 1 183 ? -13.585 3.090 -5.745 1.00 97.94 183 LYS A N 1
ATOM 1414 C CA . LYS A 1 183 ? -13.795 2.080 -6.795 1.00 97.94 183 LYS A CA 1
ATOM 1415 C C . LYS A 1 183 ? -14.418 0.784 -6.280 1.00 97.94 183 LYS A C 1
ATOM 1417 O O . LYS A 1 183 ? -14.625 -0.117 -7.086 1.00 97.94 183 LYS A O 1
ATOM 1422 N N . ASN A 1 184 ? -14.757 0.702 -4.992 1.00 97.62 184 ASN A N 1
ATOM 1423 C CA . ASN A 1 184 ? -15.251 -0.509 -4.334 1.00 97.62 184 ASN A CA 1
ATOM 1424 C C . ASN A 1 184 ? -14.320 -1.726 -4.500 1.00 97.62 184 ASN A C 1
ATOM 1426 O O . ASN A 1 184 ? -14.788 -2.858 -4.597 1.00 97.62 184 ASN A O 1
ATOM 1430 N N . VAL A 1 185 ? -13.004 -1.501 -4.527 1.00 98.56 185 VAL A N 1
ATOM 1431 C CA . VAL A 1 185 ? -11.992 -2.566 -4.546 1.00 98.56 185 VAL A CA 1
ATOM 1432 C C . VAL A 1 185 ? -11.680 -2.965 -3.097 1.00 98.56 185 VAL A C 1
ATOM 1434 O O . VAL A 1 185 ? -11.136 -2.140 -2.359 1.00 98.56 185 VAL A O 1
ATOM 1437 N N . PRO A 1 186 ? -12.013 -4.190 -2.645 1.00 98.38 186 PRO A N 1
ATOM 1438 C CA . PRO A 1 186 ? -11.683 -4.639 -1.297 1.00 98.38 186 PRO A CA 1
ATOM 1439 C C . PRO A 1 186 ? -10.166 -4.752 -1.096 1.00 98.38 186 PRO A C 1
ATOM 1441 O O . PRO A 1 186 ? -9.440 -5.251 -1.959 1.00 98.38 186 PRO A O 1
ATOM 1444 N N . VAL A 1 187 ? -9.701 -4.299 0.071 1.00 98.75 187 VAL A N 1
ATOM 1445 C CA . VAL A 1 187 ? -8.297 -4.359 0.497 1.00 98.75 187 VAL A CA 1
ATOM 1446 C C . VAL A 1 187 ? -8.207 -5.199 1.761 1.00 98.75 187 VAL A C 1
ATOM 1448 O O . VAL A 1 187 ? -8.698 -4.784 2.802 1.00 98.75 187 VAL A O 1
ATOM 1451 N N . PHE A 1 188 ? -7.556 -6.352 1.683 1.00 98.56 188 PHE A N 1
ATOM 1452 C CA . PHE A 1 188 ? -7.368 -7.251 2.817 1.00 98.56 188 PHE A CA 1
ATOM 1453 C C . PHE A 1 188 ? -5.967 -7.111 3.406 1.00 98.56 188 PHE A C 1
ATOM 1455 O O . PHE A 1 188 ? -4.969 -7.057 2.678 1.00 98.56 188 PHE A O 1
ATOM 1462 N N . VAL A 1 189 ? -5.888 -7.109 4.736 1.00 98.38 189 VAL A N 1
ATOM 1463 C CA . VAL A 1 189 ? -4.639 -7.029 5.497 1.00 98.38 189 VAL A CA 1
ATOM 1464 C C . VAL A 1 189 ? -4.635 -8.099 6.594 1.00 98.38 189 VAL A C 1
ATOM 1466 O O . VAL A 1 189 ? -4.923 -7.799 7.752 1.00 98.38 189 VAL A O 1
ATOM 1469 N N . PRO A 1 190 ? -4.261 -9.353 6.276 1.00 95.31 190 PRO A N 1
ATOM 1470 C CA . PRO A 1 190 ? -4.291 -10.445 7.255 1.00 95.31 190 PRO A CA 1
ATOM 1471 C C . PRO A 1 190 ? -3.439 -10.161 8.505 1.00 95.31 190 PRO A C 1
ATOM 1473 O O . PRO A 1 190 ? -3.811 -10.500 9.625 1.00 95.31 190 PRO A O 1
ATOM 1476 N N . GLY A 1 191 ? -2.295 -9.493 8.318 1.00 96.12 191 GLY A N 1
ATOM 1477 C CA . GLY A 1 191 ? -1.381 -9.066 9.381 1.00 96.12 191 GLY A CA 1
ATO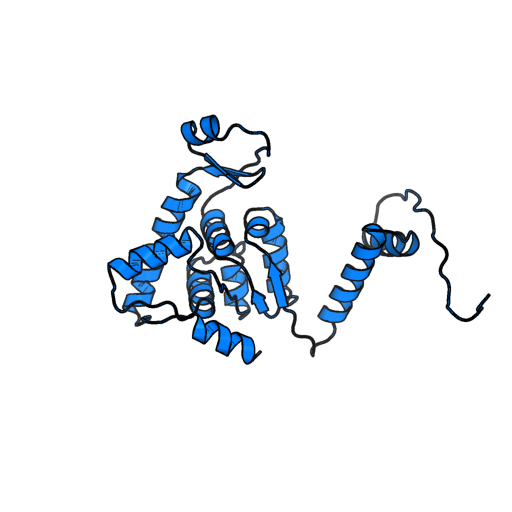M 1478 C C . GLY A 1 191 ? -1.622 -7.630 9.852 1.00 96.12 191 GLY A C 1
ATOM 1479 O O . GLY A 1 191 ? -0.674 -6.852 9.919 1.00 96.12 191 GLY A O 1
ATOM 1480 N N . ILE A 1 192 ? -2.869 -7.247 10.137 1.00 96.75 192 ILE A N 1
ATOM 1481 C CA . ILE A 1 192 ? -3.253 -5.855 10.457 1.00 96.75 192 ILE A CA 1
ATOM 1482 C C . ILE A 1 192 ? -2.583 -5.274 11.714 1.00 96.75 192 ILE A C 1
ATOM 1484 O O . ILE A 1 192 ? -2.499 -4.061 11.866 1.00 96.75 192 ILE A O 1
ATOM 1488 N N . MET A 1 193 ? -2.080 -6.121 12.614 1.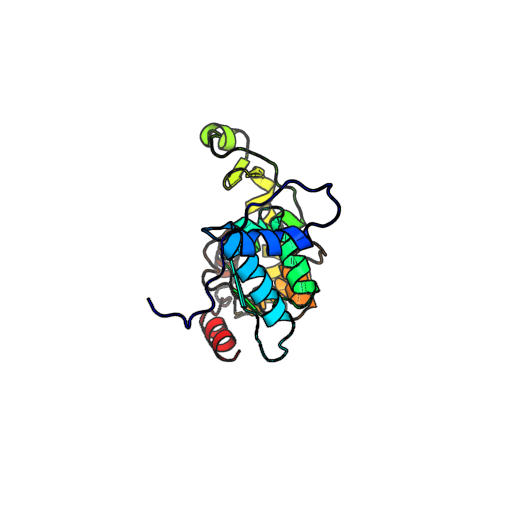00 95.88 193 MET A N 1
ATOM 1489 C CA . MET A 1 193 ? -1.409 -5.677 13.842 1.00 95.88 193 MET A CA 1
ATOM 1490 C C . MET A 1 193 ? 0.080 -5.350 13.643 1.00 95.88 193 MET A C 1
ATOM 1492 O O . MET A 1 193 ? 0.683 -4.730 14.516 1.00 95.88 193 MET A O 1
ATOM 1496 N N . ASP A 1 194 ? 0.678 -5.744 12.515 1.00 96.75 194 ASP A N 1
ATOM 1497 C CA . ASP A 1 194 ? 2.117 -5.608 12.248 1.00 96.75 194 ASP A CA 1
ATOM 1498 C C . ASP A 1 194 ? 2.456 -4.277 11.555 1.00 96.75 194 ASP A C 1
ATOM 1500 O O . ASP A 1 194 ? 2.840 -4.224 10.384 1.00 96.75 194 ASP A O 1
ATOM 1504 N N . GLY A 1 195 ? 2.233 -3.170 12.266 1.00 96.75 195 GLY A N 1
ATOM 1505 C CA . GLY A 1 195 ? 2.532 -1.828 11.770 1.00 96.75 195 GLY A CA 1
ATOM 1506 C C . GLY A 1 195 ? 2.152 -0.713 12.739 1.00 96.75 195 GLY A C 1
ATOM 1507 O O . GLY A 1 195 ? 1.630 -0.940 13.836 1.00 96.75 195 GLY A O 1
ATOM 1508 N N . ALA A 1 196 ? 2.410 0.525 12.331 1.00 97.62 196 ALA A N 1
ATOM 1509 C CA . ALA A 1 196 ? 2.074 1.713 13.103 1.00 97.62 196 ALA A CA 1
ATOM 1510 C C . ALA A 1 196 ? 0.554 1.891 13.227 1.00 97.62 196 ALA A C 1
ATOM 1512 O O . ALA A 1 196 ? 0.079 2.190 14.319 1.00 97.62 196 ALA A O 1
ATOM 1513 N N . VAL A 1 197 ? -0.218 1.641 12.164 1.00 98.31 197 VAL A N 1
ATOM 1514 C CA . VAL A 1 197 ? -1.688 1.603 12.221 1.00 98.31 197 VAL A CA 1
ATOM 1515 C C . VAL A 1 197 ? -2.153 0.490 13.159 1.00 98.31 197 VAL A C 1
ATOM 1517 O O . VAL A 1 197 ? -2.968 0.756 14.039 1.00 98.31 197 VAL A O 1
ATOM 1520 N N . GLY A 1 198 ? -1.573 -0.710 13.065 1.00 97.94 198 GLY A N 1
ATOM 1521 C CA . GLY A 1 198 ? -1.827 -1.813 13.999 1.00 97.94 198 GLY A CA 1
ATOM 1522 C C . GLY A 1 198 ? -1.585 -1.433 15.463 1.00 97.94 198 GLY A C 1
ATOM 1523 O O . GLY A 1 198 ? -2.410 -1.711 16.334 1.00 97.94 198 GLY A O 1
ATOM 1524 N N . SER A 1 199 ? -0.509 -0.688 15.731 1.00 97.88 199 SER A N 1
ATOM 1525 C CA . SER A 1 199 ? -0.215 -0.142 17.063 1.00 97.88 199 SER A CA 1
ATOM 1526 C C . SER A 1 199 ? -1.305 0.826 17.540 1.00 97.88 199 SER A C 1
ATOM 1528 O O . SER A 1 199 ? -1.692 0.784 18.708 1.00 97.88 199 SER A O 1
ATOM 1530 N N . GLN A 1 200 ? -1.855 1.657 16.646 1.00 98.12 200 GLN A N 1
ATOM 1531 C CA . GLN A 1 200 ? -2.974 2.548 16.972 1.00 98.12 200 GLN A CA 1
ATOM 1532 C C . GLN A 1 200 ? -4.269 1.785 17.266 1.00 98.12 200 GLN A C 1
ATOM 1534 O O . GLN A 1 200 ? -4.974 2.141 18.211 1.00 98.12 200 GLN A O 1
ATOM 1539 N N . LEU A 1 201 ? -4.557 0.711 16.523 1.00 98.06 201 LEU A N 1
ATOM 1540 C CA . LEU A 1 201 ? -5.695 -0.174 16.799 1.00 98.06 201 LEU A CA 1
ATOM 1541 C C . LEU A 1 201 ? -5.565 -0.822 18.181 1.00 98.06 201 LEU A C 1
ATOM 1543 O O . LEU A 1 201 ? -6.521 -0.832 18.956 1.00 98.06 201 LEU A O 1
ATOM 1547 N N . TRP A 1 202 ? -4.371 -1.319 18.513 1.00 97.31 202 TRP A N 1
ATOM 1548 C CA . TRP A 1 202 ? -4.096 -1.904 19.823 1.00 97.31 202 TRP A CA 1
ATOM 1549 C C . TRP A 1 202 ? -4.268 -0.890 20.960 1.00 97.31 202 TRP A C 1
ATOM 1551 O O . TRP A 1 202 ? -4.939 -1.202 21.948 1.00 97.31 202 TRP A O 1
ATOM 1561 N N . LEU A 1 203 ? -3.712 0.321 20.817 1.00 97.44 203 LEU A N 1
ATOM 1562 C CA . LEU A 1 203 ? -3.866 1.408 21.791 1.00 97.44 203 LEU A CA 1
ATOM 1563 C C . LEU A 1 203 ? -5.342 1.764 21.998 1.00 97.44 203 LEU A C 1
ATOM 1565 O O . LEU A 1 203 ? -5.805 1.854 23.137 1.00 97.44 203 LEU A O 1
ATOM 1569 N N . PHE A 1 204 ? -6.097 1.892 20.907 1.00 97.88 204 PHE A N 1
ATOM 1570 C CA . PHE A 1 204 ? -7.521 2.207 20.957 1.00 97.88 204 PHE A CA 1
ATOM 1571 C C . PHE A 1 204 ? -8.321 1.117 21.689 1.00 97.88 204 PHE A C 1
ATOM 1573 O O . PHE A 1 204 ? -9.152 1.425 22.548 1.00 97.88 204 PHE A O 1
ATOM 1580 N N . ALA A 1 205 ? -8.007 -0.160 21.440 1.00 97.06 205 ALA A N 1
ATOM 1581 C CA . ALA A 1 205 ? -8.622 -1.306 22.114 1.00 97.06 205 ALA A CA 1
ATOM 1582 C C . ALA A 1 205 ? -8.299 -1.391 23.621 1.00 97.06 205 ALA A C 1
ATOM 1584 O O . ALA A 1 205 ? -9.047 -2.005 24.387 1.00 97.06 205 ALA A O 1
ATOM 1585 N N . GLN A 1 206 ? -7.202 -0.777 24.090 1.00 97.00 206 GLN A N 1
ATOM 1586 C CA . GLN A 1 206 ? -6.930 -0.690 25.533 1.00 97.00 206 GLN A CA 1
ATOM 1587 C C . GLN A 1 206 ? -7.916 0.237 26.252 1.00 97.00 206 GLN A C 1
ATOM 1589 O O . GLN A 1 206 ? -8.220 0.003 27.422 1.00 97.00 206 GLN A O 1
ATOM 1594 N N . GLN A 1 207 ? -8.425 1.253 25.553 1.00 96.00 207 GLN A N 1
ATOM 1595 C CA . GLN A 1 207 ? -9.405 2.210 26.072 1.00 96.00 207 GLN A CA 1
ATOM 1596 C C . GLN A 1 207 ? -10.855 1.770 25.799 1.00 96.00 207 GLN A C 1
ATOM 1598 O O . GLN A 1 207 ? -11.756 2.148 26.543 1.00 96.00 207 GLN A O 1
ATOM 1603 N N . HIS A 1 208 ? -11.070 0.917 24.792 1.00 96.94 208 HIS A N 1
ATOM 1604 C CA . HIS A 1 208 ? -12.382 0.425 24.361 1.00 96.94 208 HIS A CA 1
ATOM 1605 C C . HIS A 1 208 ? -12.372 -1.109 24.300 1.00 96.94 208 HIS A C 1
ATOM 1607 O O . HIS A 1 208 ? -12.043 -1.711 23.280 1.00 96.94 208 HIS A O 1
ATOM 1613 N N . ARG A 1 209 ? -12.686 -1.766 25.424 1.00 94.62 209 ARG A N 1
ATOM 1614 C CA . ARG A 1 209 ? -12.519 -3.227 25.596 1.00 94.62 209 ARG A CA 1
ATOM 1615 C C . ARG A 1 209 ? -13.424 -4.089 24.705 1.00 94.62 209 ARG A C 1
ATOM 1617 O O . ARG A 1 209 ? -13.156 -5.281 24.537 1.00 94.62 209 ARG A O 1
ATOM 1624 N N . ASP A 1 210 ? -14.492 -3.511 24.175 1.00 96.12 210 ASP A N 1
ATOM 1625 C CA . ASP A 1 210 ? -15.438 -4.109 23.233 1.00 96.12 210 ASP A CA 1
ATOM 1626 C C . ASP A 1 210 ? -15.075 -3.847 21.759 1.00 96.12 210 ASP A C 1
ATOM 1628 O O . ASP A 1 210 ? -15.714 -4.427 20.885 1.00 96.12 210 ASP A O 1
ATOM 1632 N N . PHE A 1 211 ? -14.041 -3.046 21.468 1.00 97.38 211 PHE A N 1
ATOM 1633 C CA . PHE A 1 211 ? -13.510 -2.874 20.114 1.00 97.38 211 PHE A CA 1
ATOM 1634 C C . PHE A 1 211 ? -12.692 -4.098 19.677 1.00 97.38 211 PHE A C 1
ATOM 1636 O O . PHE A 1 211 ? -11.798 -4.562 20.395 1.00 97.38 211 PHE A O 1
ATOM 1643 N N . ARG A 1 212 ? -12.985 -4.626 18.487 1.00 95.69 212 ARG A N 1
ATOM 1644 C CA . ARG A 1 212 ? -12.389 -5.841 17.923 1.00 95.69 212 ARG A CA 1
ATOM 1645 C C . ARG A 1 212 ? -12.050 -5.654 16.449 1.00 95.69 212 ARG A C 1
ATOM 1647 O O . ARG A 1 212 ? -12.760 -4.971 15.716 1.00 95.69 212 ARG A O 1
ATOM 1654 N N . ILE A 1 213 ? -10.983 -6.328 16.031 1.00 96.38 213 ILE A N 1
ATOM 1655 C CA . ILE A 1 213 ? -10.686 -6.562 14.622 1.00 96.38 213 ILE A CA 1
ATOM 1656 C C . ILE A 1 213 ? -10.939 -8.040 1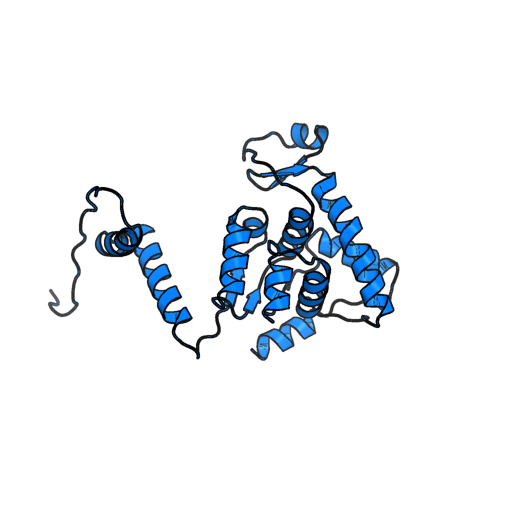4.330 1.00 96.38 213 ILE A C 1
ATOM 1658 O O . ILE A 1 213 ? -10.343 -8.903 14.977 1.00 96.38 213 ILE A O 1
ATOM 1662 N N . ASP A 1 214 ? -11.844 -8.313 13.397 1.00 96.12 214 ASP A N 1
ATOM 1663 C CA . ASP A 1 214 ? -12.293 -9.649 13.025 1.00 96.12 214 ASP A CA 1
ATOM 1664 C C . ASP A 1 214 ? -11.586 -10.129 11.753 1.00 96.12 214 ASP A C 1
ATOM 1666 O O . ASP A 1 214 ? -12.016 -9.896 10.624 1.00 96.12 214 ASP A O 1
ATOM 1670 N N . VAL A 1 215 ? -10.475 -10.830 11.954 1.00 94.62 215 VAL A N 1
ATOM 1671 C CA . VAL A 1 215 ? -9.697 -11.431 10.862 1.00 94.62 215 VAL A CA 1
ATOM 1672 C C . VAL A 1 215 ? -10.341 -12.700 10.290 1.00 94.62 215 VAL A C 1
ATOM 1674 O O . VAL A 1 215 ? -9.930 -13.163 9.230 1.00 94.62 215 VAL A O 1
ATOM 1677 N N . ILE A 1 216 ? -11.337 -13.283 10.968 1.00 96.25 216 ILE A N 1
ATOM 1678 C CA . ILE A 1 216 ? -12.090 -14.422 10.429 1.00 96.25 216 ILE A CA 1
ATOM 1679 C C . ILE A 1 216 ? -13.064 -13.923 9.365 1.00 96.25 216 ILE A C 1
ATOM 1681 O O . ILE A 1 216 ? -13.177 -14.545 8.310 1.00 96.25 216 ILE A O 1
ATOM 1685 N N . GLN A 1 217 ? -13.699 -12.772 9.597 1.00 96.69 217 GLN A N 1
ATOM 1686 C CA . GLN A 1 217 ? -14.556 -12.146 8.594 1.00 96.69 217 GLN A CA 1
ATOM 1687 C C . GLN A 1 217 ? -13.788 -11.809 7.309 1.00 96.69 217 GLN A C 1
ATOM 1689 O O . GLN A 1 217 ? -14.312 -12.051 6.226 1.00 96.69 217 GLN A O 1
ATOM 1694 N N . ASP A 1 218 ? -12.530 -11.355 7.405 1.00 95.19 218 ASP A N 1
ATOM 1695 C CA . ASP A 1 218 ? -11.675 -11.172 6.219 1.00 95.19 218 ASP A CA 1
ATOM 1696 C C . ASP A 1 218 ? -11.531 -12.468 5.409 1.00 95.19 218 ASP A C 1
ATOM 1698 O O . ASP A 1 218 ? -11.591 -12.443 4.183 1.00 95.19 218 ASP A O 1
ATOM 1702 N N . GLN A 1 219 ? -11.339 -13.607 6.081 1.00 95.44 219 GLN A N 1
ATOM 1703 C CA . GLN A 1 219 ? -11.169 -14.896 5.412 1.00 95.44 219 GLN A CA 1
ATOM 1704 C C . GLN A 1 219 ? -12.468 -15.394 4.766 1.00 95.44 219 GLN A C 1
ATOM 1706 O O . GLN A 1 219 ? -12.406 -15.999 3.695 1.00 95.44 219 GLN A O 1
ATOM 1711 N N . ASN A 1 220 ? -13.619 -15.141 5.394 1.00 96.81 220 ASN A N 1
ATOM 1712 C CA . ASN A 1 220 ? -14.929 -15.441 4.811 1.00 96.81 220 ASN A CA 1
ATOM 1713 C C . ASN A 1 220 ? -15.143 -14.608 3.543 1.00 96.81 220 ASN A C 1
ATOM 1715 O O . ASN A 1 220 ? -15.344 -15.168 2.469 1.00 96.81 220 ASN A O 1
ATOM 1719 N N . ASP A 1 221 ? -14.977 -13.288 3.653 1.00 96.19 221 ASP A N 1
ATOM 1720 C CA . ASP A 1 221 ? -15.121 -12.355 2.536 1.00 96.19 221 ASP A CA 1
ATOM 1721 C C . ASP A 1 221 ? -14.178 -12.699 1.379 1.00 96.19 221 ASP A C 1
ATOM 1723 O O . ASP A 1 221 ? -14.575 -12.631 0.223 1.00 96.19 221 ASP A O 1
ATOM 1727 N N . LEU A 1 222 ? -12.928 -13.072 1.675 1.00 95.00 222 LEU A N 1
ATOM 1728 C CA . LEU A 1 222 ? -11.951 -13.461 0.660 1.00 95.00 222 LEU A CA 1
ATOM 1729 C C . LEU A 1 222 ? -12.310 -14.793 -0.017 1.00 95.00 222 LEU A C 1
ATOM 1731 O O . LEU A 1 222 ? -11.993 -14.974 -1.188 1.00 95.00 222 LEU A O 1
ATOM 1735 N N . SER A 1 223 ? -12.933 -15.724 0.711 1.00 95.50 223 SER A N 1
ATOM 1736 C CA . SER A 1 223 ? -13.349 -17.028 0.181 1.00 95.50 223 SER A CA 1
ATOM 1737 C C . SER A 1 223 ? -14.586 -16.951 -0.718 1.00 95.50 223 SER A C 1
ATOM 1739 O O . SER A 1 223 ? -14.793 -17.868 -1.512 1.00 95.50 223 SER A O 1
ATOM 1741 N N . ASP A 1 224 ? -15.403 -15.909 -0.569 1.00 94.94 224 ASP A N 1
ATOM 1742 C CA . ASP A 1 224 ? -16.638 -15.705 -1.335 1.00 94.94 224 ASP A CA 1
ATOM 1743 C C . ASP A 1 224 ? -16.410 -14.994 -2.690 1.00 94.94 224 ASP A C 1
ATOM 1745 O O . ASP A 1 224 ? -17.348 -14.881 -3.485 1.00 94.94 224 ASP A O 1
ATOM 1749 N N . LEU A 1 225 ? -15.186 -14.506 -2.951 1.00 92.06 225 LEU A N 1
ATOM 1750 C CA . LEU A 1 225 ? -14.767 -13.832 -4.196 1.00 92.06 225 LEU A CA 1
ATOM 1751 C C . LEU A 1 225 ? -14.401 -14.817 -5.315 1.00 92.06 225 LEU A C 1
ATOM 1753 O O . LEU A 1 225 ? -14.744 -14.506 -6.481 1.00 92.06 225 LEU A O 1
#

Radius of gyration: 21.73 Å; Cα contacts (8 Å, |Δi|>4): 316; chains: 1; bounding box: 46×48×63 Å

pLDDT: mean 93.48, std 9.64, range [44.16, 98.81]

Solvent-accessible surface area (backbone atoms only — not comparable to full-atom values): 12403 Å² total; per-residue (Å²): 131,86,86,80,67,92,79,78,75,71,42,87,86,74,92,68,87,87,81,63,74,73,62,49,39,57,45,24,42,41,38,38,63,74,68,46,21,50,52,27,51,50,53,53,49,52,55,51,48,71,70,37,92,86,54,84,35,74,46,74,52,68,26,67,51,41,70,43,78,52,27,55,55,55,27,49,34,38,72,71,64,63,39,55,35,38,41,40,36,20,39,31,57,36,29,37,57,20,59,69,80,37,81,72,41,86,54,49,75,83,62,59,62,74,58,34,52,77,72,44,34,45,75,58,68,42,31,34,34,46,46,68,47,37,59,61,40,41,45,71,55,46,53,61,49,52,52,51,45,39,76,73,65,56,36,68,36,26,44,35,54,51,38,35,58,49,10,65,72,66,72,41,92,78,22,47,44,23,36,23,38,79,65,70,30,52,38,40,28,91,48,41,64,63,31,61,52,17,49,47,54,53,56,50,31,74,80,34,83,73,48,46,74,35,66,64,56,38,52,52,60,61,70,74,109

Sequence (225 aa):
MKRGVGLRIVKDIHAVRSVEVVNLLDRMYEAGGFMAKSLSEVARIVVAMSRDSRCTKFLSFPAAPVATGLRGVLVEMVNKGLVDVIVTTCGTLDHDVARTYAAYYHGDFQMDDRKLHREGYHRLGNLLLPLDNYGPLIERKVQPFLSRLYSGGGRSLSSRELCRELGEVLDSNDSLLCAASRKNVPVFVPGIMDGAVGSQLWLFAQQHRDFRIDVIQDQNDLSDL

Secondary structure (DSSP, 8-state):
--BTB-PPPP-------SS-THHHHHHHHHH-SHHHHHHHHHHHHHHHHHH-TT---EEE--SHHHHSTHHHHHHHHHHTT--SEEE--HHHHHHHHHHHHS--EE--TT--HHHHHHHTEEEETTEEEEGGGSHHHHHHHHHHHHHHHHHTT--EE-HHHHHHHHHHHH--TT-HHHHHHHTT--EE-TTTTSSHHHHHHHHHHHH-TT-EE-HHHHHHHHHT-

Foldseek 3Di:
DDPPPPDQAADDDDDDDDDDPVVQLVNLCSNDDDPSNVVSVVVVVLVVLVPDPVRAAEDEDELLCLLDPNLQVLLVCLLVVSHQAYEYAQSVVQSLQLVLPDDKAFAAQPDDPVVLVVVQWDDDHGITDRVCSTLVSLLVLLLVLVVVCVVVVQQEEEVQRVLLSSLVRSPDSSGSSVSCNVSVHTYHHLNNLPGSSVVSQVVNCVVVVSHYHDSVVVVVVVVVD